Protein 7O92 (pdb70)

Organism: NCBI:txid1618650

Secondary structure (DSSP, 8-state):
-HHHHHHHHHHHHHHHHHHHHHHHHHHHHHTBPBTTTB-BTTTB-BTTTTTTBPBHHHHHHHHHHHHHHHHHHHHHHHHHHHHHHHHHHHH-/-HHHHHHHHHHHHHHHHHHHHHHHHHHHHHTBPBTTTB-BTTTB-BTTTTTTBPBHHHHHHHHHHHHHHHHHHHHHHHHHHHHHHHHHHHH-/-HHHHHHHHHHHHHHHHHHHHHHHHHHHHHTBPBTTTB-BTTTB-BTTTTTTBPBHHHHHHHHHHHHHHHHHHHHHHHHHHHHHHHHHHHHH-

Sequence (277 aa):
MKQLEDKVEELLSKVYHLENEVARLKKLFAETATKAETATKAETATKKDIAGMATKHDIAQLDKRMKQLEWKVEELLSKVYHLENEVARLKKMKQLEDKVEELLSKVYHLENEVARLKKLFAETATKAETATKAETATKKDIAGMATKHDIAQLDKRMKQLEWKVEELLSKVYHLENEVARLKKMKQLEDKVEELLSKVYHLENEVARLKKLFAETATKAETATKAETATKKDIAGMATKHDIAQLDKRMKQLEWKVEELLSKVYHLENEVARLKKL

Foldseek 3Di:
DVVVVVVVVVVVVVVVVVVVVVVVVVVVVVPDDDPVPDDDPVPDDDPVNCVPPDDVVNVVVVVVVVVVVVVVVVVVVVVVVVVVVVVVVVVD/DVVVVVVVVVVVVVVVVVVVVVVVVVVVVVPDDDPVPDDDPVPDDDPVNCVVPDDVVNVVVVVVVVVVVVVVVVVVVVVVVVVVVVVVVVVD/DVVVVVVVVVVVVVVVVVVVVVVVVVVVVVPDDDPVPDDDPVPDDDPVNCVVPDDVVNVVVVVVVVVVVVVVVVVVVVVVVVVVVVVVVVVVD

Structure (mmCIF, N/CA/C/O backbone):
data_7O92
#
_entry.id   7O92
#
_cell.length_a   45.089
_cell.length_b   39.842
_cell.length_c   78.210
_cell.angle_alpha   90.000
_cell.angle_beta   103.360
_cell.angle_gamma   90.000
#
_symmetry.space_group_name_H-M   'P 1 21 1'
#
loop_
_atom_site.group_PDB
_atom_site.id
_atom_site.type_symbol
_atom_site.label_atom_id
_atom_site.label_alt_id
_atom_site.label_comp_id
_atom_site.label_asym_id
_atom_site.label_entity_id
_atom_site.label_seq_id
_atom_site.pdbx_PDB_ins_code
_atom_site.Cartn_x
_atom_site.Cartn_y
_atom_site.Cartn_z
_atom_site.occupancy
_atom_site.B_iso_or_equiv
_atom_site.auth_seq_id
_atom_site.auth_comp_id
_atom_site.auth_asym_id
_atom_site.auth_atom_id
_atom_site.pdbx_PDB_model_num
ATOM 1 N N . MET A 1 6 ? -22.831 -0.624 7.412 1.00 114.26 -10 MET A N 1
ATOM 2 C CA . MET A 1 6 ? -21.847 0.381 7.932 1.00 114.03 -10 MET A CA 1
ATOM 3 C C . MET A 1 6 ? -22.499 1.336 8.932 1.00 112.45 -10 MET A C 1
ATOM 4 O O . MET A 1 6 ? -21.884 1.690 9.941 1.00 113.59 -10 MET A O 1
ATOM 9 N N . LYS A 1 7 ? -23.730 1.760 8.646 1.00 110.46 -9 LYS A N 1
ATOM 10 C CA . LYS A 1 7 ? -24.486 2.610 9.567 1.00 105.66 -9 LYS A CA 1
ATOM 11 C C . LYS A 1 7 ? -24.889 1.832 10.822 1.00 101.57 -9 LYS A C 1
ATOM 12 O O . LYS A 1 7 ? -25.090 2.424 11.879 1.00 100.09 -9 LYS A O 1
ATOM 14 N N . GLN A 1 8 ? -25.007 0.511 10.696 1.00 102.40 -8 GLN A N 1
ATOM 15 C CA . GLN A 1 8 ? -25.232 -0.374 11.845 1.00 101.91 -8 GLN A CA 1
ATOM 16 C C . GLN A 1 8 ? -24.008 -0.369 12.758 1.00 99.53 -8 GLN A C 1
ATOM 17 O O . GLN A 1 8 ? -24.130 -0.270 13.978 1.00 96.07 -8 GLN A O 1
ATOM 23 N N . LEU A 1 9 ? -22.831 -0.486 12.148 1.00 101.44 -7 LEU A N 1
ATOM 24 C CA . LEU A 1 9 ? -21.561 -0.466 12.871 1.00 98.89 -7 LEU A CA 1
ATOM 25 C C . LEU A 1 9 ? -21.283 0.921 13.458 1.00 96.76 -7 LEU A C 1
ATOM 26 O O . LEU A 1 9 ? -20.762 1.034 14.566 1.00 95.79 -7 LEU A O 1
ATOM 31 N N . GLU A 1 10 ? -21.635 1.964 12.709 1.00 97.31 -6 GLU A N 1
ATOM 32 C CA . GLU A 1 10 ? -21.466 3.352 13.152 1.00 98.30 -6 GLU A CA 1
ATOM 33 C C . GLU A 1 10 ? -22.230 3.621 14.453 1.00 95.16 -6 GLU A C 1
ATOM 34 O O . GLU A 1 10 ? -21.713 4.267 15.369 1.00 89.95 -6 GLU A O 1
ATOM 40 N N . ASP A 1 11 ? -23.456 3.106 14.526 1.00 94.69 -5 ASP A N 1
ATOM 41 C CA . ASP A 1 11 ? -24.300 3.251 15.716 1.00 92.64 -5 ASP A CA 1
ATOM 42 C C . ASP A 1 11 ? -23.734 2.477 16.908 1.00 88.58 -5 ASP A C 1
ATOM 43 O O . ASP A 1 11 ? -23.648 3.013 18.015 1.00 85.61 -5 ASP A O 1
ATOM 48 N N . LYS A 1 12 ? -23.366 1.216 16.678 1.00 87.57 -4 LYS A N 1
ATOM 49 C CA . LYS A 1 12 ? -22.731 0.382 17.706 1.00 82.49 -4 LYS A CA 1
ATOM 50 C C . LYS A 1 12 ? -21.574 1.130 18.367 1.00 78.02 -4 LYS A C 1
ATOM 51 O O . LYS A 1 12 ? -21.493 1.206 19.597 1.00 74.52 -4 LYS A O 1
ATOM 57 N N . VAL A 1 13 ? -20.709 1.715 17.544 1.00 76.67 -3 VAL A N 1
ATOM 58 C CA . VAL A 1 13 ? -19.584 2.502 18.047 1.00 75.79 -3 VAL A CA 1
ATOM 59 C C . VAL A 1 13 ? -20.067 3.648 18.931 1.00 72.95 -3 VAL A C 1
ATOM 60 O O . VAL A 1 13 ? -19.491 3.896 19.990 1.00 71.95 -3 VAL A O 1
ATOM 64 N N . GLU A 1 14 ? -21.121 4.333 18.499 1.00 73.85 -2 GLU A N 1
ATOM 65 C CA . GLU A 1 14 ? -21.708 5.413 19.294 1.00 74.75 -2 GLU A CA 1
ATOM 66 C C . GLU A 1 14 ? -22.236 4.875 20.638 1.00 71.62 -2 GLU A C 1
ATOM 67 O O . GLU A 1 14 ? -22.017 5.482 21.688 1.00 70.09 -2 GLU A O 1
ATOM 73 N N . GLU A 1 15 ? -22.897 3.721 20.606 1.00 69.29 -1 GLU A N 1
ATOM 74 C CA . GLU A 1 15 ? -23.366 3.073 21.830 1.00 69.43 -1 GLU A CA 1
ATOM 75 C C . GLU A 1 15 ? -22.198 2.734 22.774 1.00 66.96 -1 GLU A C 1
ATOM 76 O O . GLU A 1 15 ? -22.281 2.965 23.980 1.00 67.40 -1 GLU A O 1
ATOM 78 N N . LEU A 1 16 ? -21.121 2.185 22.224 1.00 64.78 0 LEU A N 1
ATOM 79 C CA . LEU A 1 16 ? -19.938 1.864 23.018 1.00 63.88 0 LEU A CA 1
ATOM 80 C C . LEU A 1 16 ? -19.308 3.100 23.650 1.00 63.31 0 LEU A C 1
ATOM 81 O O . LEU A 1 16 ? -18.861 3.063 24.801 1.00 60.01 0 LEU A O 1
ATOM 86 N N . LEU A 1 17 ? -19.270 4.191 22.897 1.00 64.37 1 LEU A N 1
ATOM 87 C CA . LEU A 1 17 ? -18.697 5.431 23.400 1.00 65.29 1 LEU A CA 1
ATOM 88 C C . LEU A 1 17 ? -19.409 5.908 24.657 1.00 63.45 1 LEU A C 1
ATOM 89 O O . LEU A 1 17 ? -18.758 6.221 25.656 1.00 65.32 1 LEU A O 1
ATOM 94 N N . SER A 1 18 ? -20.735 5.967 24.613 1.00 61.53 2 SER A N 1
ATOM 95 C CA . SER A 1 18 ? -21.489 6.384 25.786 1.00 61.11 2 SER A CA 1
ATOM 96 C C . SER A 1 18 ? -21.249 5.433 26.944 1.00 58.74 2 SER A C 1
ATOM 97 O O . SER A 1 18 ? -20.963 5.873 28.054 1.00 58.95 2 SER A O 1
ATOM 100 N N . LYS A 1 19 ? -21.337 4.134 26.676 1.00 56.71 3 LYS A N 1
ATOM 101 C CA . LYS A 1 19 ? -21.119 3.127 27.704 1.00 55.36 3 LYS A CA 1
ATOM 102 C C . LYS A 1 19 ? -19.742 3.245 28.347 1.00 54.82 3 LYS A C 1
ATOM 103 O O . LYS A 1 19 ? -19.628 3.204 29.576 1.00 53.90 3 LYS A O 1
ATOM 109 N N . VAL A 1 20 ? -18.701 3.396 27.527 1.00 54.63 4 VAL A N 1
ATOM 110 C CA . VAL A 1 20 ? -17.352 3.602 28.061 1.00 55.37 4 VAL A CA 1
ATOM 111 C C . VAL A 1 20 ? -17.288 4.866 28.911 1.00 59.09 4 VAL A C 1
ATOM 112 O O . VAL A 1 20 ? -16.693 4.848 29.994 1.00 61.26 4 VAL A O 1
ATOM 116 N N . TYR A 1 21 ? -17.911 5.945 28.432 1.00 63.02 5 TYR A N 1
ATOM 117 C CA . TYR A 1 21 ? -17.933 7.212 29.162 1.00 65.05 5 TYR A CA 1
ATOM 118 C C . TYR A 1 21 ? -18.584 7.047 30.518 1.00 63.93 5 TYR A C 1
ATOM 119 O O . TYR A 1 21 ? -18.083 7.572 31.509 1.00 66.85 5 TYR A O 1
ATOM 128 N N . HIS A 1 22 ? -19.697 6.325 30.558 1.00 62.25 6 HIS A N 1
ATOM 129 C CA . HIS A 1 22 ? -20.376 6.045 31.815 1.00 63.47 6 HIS A CA 1
ATOM 130 C C . HIS A 1 22 ? -19.451 5.265 32.751 1.00 59.15 6 HIS A C 1
ATOM 131 O O . HIS A 1 22 ? -19.320 5.596 33.925 1.00 57.30 6 HIS A O 1
ATOM 138 N N . LEU A 1 23 ? -18.818 4.227 32.222 1.00 54.36 7 LEU A N 1
ATOM 139 C CA . LEU A 1 23 ? -17.952 3.386 33.023 1.00 51.90 7 LEU A CA 1
ATOM 140 C C . LEU A 1 23 ? -16.789 4.176 33.606 1.00 51.90 7 LEU A C 1
ATOM 141 O O . LEU A 1 23 ? -16.477 4.048 34.795 1.00 52.61 7 LEU A O 1
ATOM 146 N N . GLU A 1 24 ? -16.164 4.997 32.773 1.00 51.57 8 GLU A N 1
ATOM 147 C CA . GLU A 1 24 ? -15.138 5.924 33.242 1.00 53.61 8 GLU A CA 1
ATOM 148 C C . GLU A 1 24 ? -15.608 6.740 34.452 1.00 54.44 8 GLU A C 1
ATOM 149 O O . GLU A 1 24 ? -14.891 6.840 35.446 1.00 54.08 8 GLU A O 1
ATOM 155 N N . ASN A 1 25 ? -16.804 7.324 34.368 1.00 53.76 9 ASN A N 1
ATOM 156 C CA . ASN A 1 25 ? -17.341 8.082 35.488 1.00 55.03 9 ASN A CA 1
ATOM 157 C C . ASN A 1 25 ? -17.567 7.190 36.698 1.00 53.31 9 ASN A C 1
ATOM 158 O O . ASN A 1 25 ? -17.161 7.531 37.803 1.00 54.87 9 ASN A O 1
ATOM 163 N N . GLU A 1 26 ? -18.196 6.043 36.477 1.00 52.27 10 GLU A N 1
ATOM 164 C CA . GLU A 1 26 ? -18.527 5.118 37.546 1.00 54.01 10 GLU A CA 1
ATOM 165 C C . GLU A 1 26 ? -17.273 4.652 38.293 1.00 53.10 10 GLU A C 1
ATOM 166 O O . GLU A 1 26 ? -17.259 4.581 39.527 1.00 52.91 10 GLU A O 1
ATOM 172 N N . VAL A 1 27 ? -16.226 4.320 37.545 1.00 52.36 11 VAL A N 1
ATOM 173 C CA . VAL A 1 27 ? -14.977 3.876 38.154 1.00 54.65 11 VAL A CA 1
ATOM 174 C C . VAL A 1 27 ? -14.308 5.016 38.930 1.00 55.65 11 VAL A C 1
ATOM 175 O O . VAL A 1 27 ? -13.824 4.807 40.039 1.00 57.10 11 VAL A O 1
ATOM 179 N N . ALA A 1 28 ? -14.296 6.219 38.359 1.00 56.79 12 ALA A N 1
ATOM 180 C CA . ALA A 1 28 ? -13.757 7.386 39.045 1.00 58.84 12 ALA A CA 1
ATOM 181 C C . ALA A 1 28 ? -14.436 7.581 40.400 1.00 61.63 12 ALA A C 1
ATOM 182 O O . ALA A 1 28 ? -13.771 7.811 41.405 1.00 61.06 12 ALA A O 1
ATOM 184 N N . ARG A 1 29 ? -15.764 7.484 40.418 1.00 63.08 13 ARG A N 1
ATOM 185 C CA . ARG A 1 29 ? -16.519 7.627 41.654 1.00 66.38 13 ARG A CA 1
ATOM 186 C C . ARG A 1 29 ? -16.009 6.605 42.669 1.00 65.44 13 ARG A C 1
ATOM 187 O O . ARG A 1 29 ? -15.608 6.967 43.771 1.00 68.65 13 ARG A O 1
ATOM 195 N N . LEU A 1 30 ? -15.995 5.337 42.268 1.00 61.29 14 LEU A N 1
ATOM 196 C CA . LEU A 1 30 ? -15.515 4.256 43.117 1.00 60.27 14 LEU A CA 1
ATOM 197 C C . LEU A 1 30 ? -14.086 4.488 43.617 1.00 63.43 14 LEU A C 1
ATOM 198 O O . LEU A 1 30 ? -13.789 4.229 44.781 1.00 63.39 14 LEU A O 1
ATOM 203 N N . LYS A 1 31 ? -13.211 4.975 42.743 1.00 66.50 15 LYS A N 1
ATOM 204 C CA . LYS A 1 31 ? -11.868 5.381 43.155 1.00 70.63 15 LYS A CA 1
ATOM 205 C C . LYS A 1 31 ? -11.937 6.373 44.305 1.00 73.90 15 LYS A C 1
ATOM 206 O O . LYS A 1 31 ? -11.312 6.166 45.338 1.00 74.94 15 LYS A O 1
ATOM 212 N N . LYS A 1 32 ? -12.688 7.457 44.105 1.00 77.13 16 LYS A N 1
ATOM 213 C CA . LYS A 1 32 ? -12.862 8.497 45.120 1.00 81.06 16 LYS A CA 1
ATOM 214 C C . LYS A 1 32 ? -13.447 7.914 46.385 1.00 81.04 16 LYS A C 1
ATOM 215 O O . LYS A 1 32 ? -12.876 8.071 47.460 1.00 84.55 16 LYS A O 1
ATOM 217 N N . LEU A 1 33 ? -14.575 7.229 46.242 1.00 80.40 17 LEU A N 1
ATOM 218 C CA . LEU A 1 33 ? -15.286 6.673 47.385 1.00 81.71 17 LEU A CA 1
ATOM 219 C C . LEU A 1 33 ? -14.420 5.702 48.185 1.00 82.72 17 LEU A C 1
ATOM 220 O O . LEU A 1 33 ? -14.480 5.695 49.413 1.00 82.96 17 LEU A O 1
ATOM 225 N N . PHE A 1 34 ? -13.621 4.888 47.500 1.00 84.31 18 PHE A N 1
ATOM 226 C CA . PHE A 1 34 ? -12.733 3.960 48.190 1.00 88.45 18 PHE A CA 1
ATOM 227 C C . PHE A 1 34 ? -11.692 4.693 49.026 1.00 91.40 18 PHE A C 1
ATOM 228 O O . PHE A 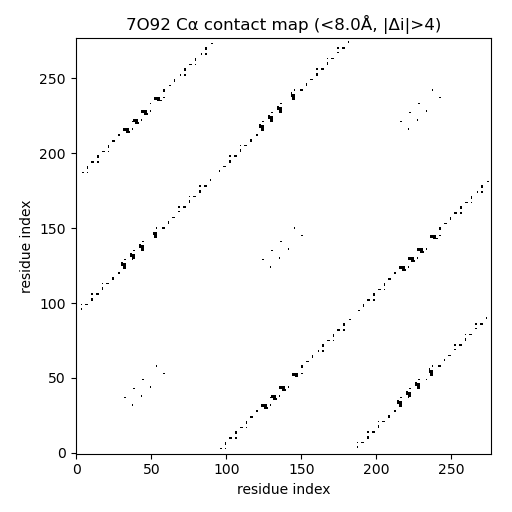1 34 ? -11.289 4.203 50.078 1.00 95.37 18 PHE A O 1
ATOM 236 N N . ALA A 1 35 ? -11.255 5.860 48.563 1.00 93.70 19 ALA A N 1
ATOM 237 C CA . ALA A 1 35 ? -10.302 6.675 49.328 1.00 96.99 19 ALA A CA 1
ATOM 238 C C . ALA A 1 35 ? -10.763 6.922 50.769 1.00 97.34 19 ALA A C 1
ATOM 239 O O . ALA A 1 35 ? -9.941 6.938 51.676 1.00 99.92 19 ALA A O 1
ATOM 241 N N . GLU A 1 36 ? -12.070 7.083 50.980 1.00 107.09 20 GLU A N 1
ATOM 242 C CA . GLU A 1 36 ? -12.601 7.382 52.313 1.00 108.33 20 GLU A CA 1
ATOM 243 C C . GLU A 1 36 ? -12.958 6.131 53.124 1.00 102.82 20 GLU A C 1
ATOM 244 O O . GLU A 1 36 ? -13.395 6.261 54.268 1.00 103.21 20 GLU A O 1
ATOM 250 N N . THR A 1 37 ? -12.792 4.935 52.554 1.00 97.14 21 THR A N 1
ATOM 251 C CA . THR A 1 37 ? -13.125 3.693 53.269 1.00 93.38 21 THR A CA 1
ATOM 252 C C . THR A 1 37 ? -11.974 3.214 54.140 1.00 89.61 21 THR A C 1
ATOM 253 O O . THR A 1 37 ? -10.816 3.530 53.884 1.00 89.10 21 THR A O 1
ATOM 257 N N . ALA A 1 38 ? -12.311 2.439 55.165 1.00 86.24 22 ALA A N 1
ATOM 258 C CA . ALA A 1 38 ? -11.333 1.958 56.129 1.00 84.31 22 ALA A CA 1
ATOM 259 C C . ALA A 1 38 ? -10.930 0.519 55.830 1.00 81.57 22 ALA A C 1
ATOM 260 O O . ALA A 1 38 ? -11.767 -0.293 55.440 1.00 81.12 22 ALA A O 1
ATOM 262 N N . THR A 1 39 ? -9.649 0.210 56.030 1.00 80.99 23 THR A N 1
ATOM 263 C CA . THR A 1 39 ? -9.120 -1.131 55.771 1.00 80.01 23 THR A CA 1
ATOM 264 C C . THR A 1 39 ? -9.384 -2.035 56.962 1.00 79.48 23 THR A C 1
ATOM 265 O O . THR A 1 39 ? -9.554 -1.550 58.086 1.00 81.14 23 THR A O 1
ATOM 269 N N . LYS A 1 40 ? -9.396 -3.345 5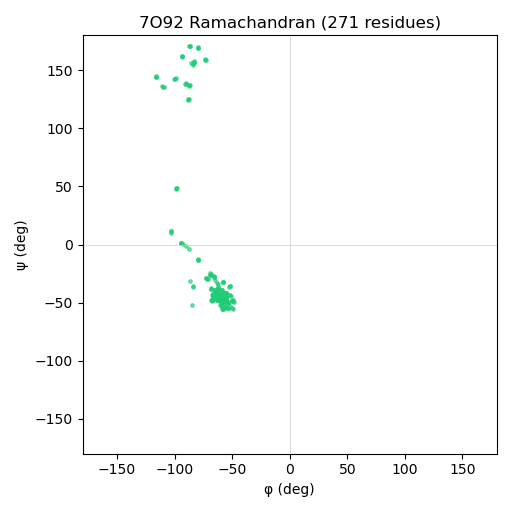6.723 1.00 78.52 24 LYS A N 1
ATOM 270 C CA . LYS A 1 40 ? -9.582 -4.323 57.801 1.00 79.40 24 LYS A CA 1
ATOM 271 C C . LYS A 1 40 ? -8.430 -4.254 58.798 1.00 79.95 24 LYS A C 1
ATOM 272 O O . LYS A 1 40 ? -8.639 -4.351 60.011 1.00 80.35 24 LYS A O 1
ATOM 278 N N . ALA A 1 41 ? -7.220 -4.071 58.272 1.00 80.41 25 ALA A N 1
ATOM 279 C CA . ALA A 1 41 ? -6.009 -3.983 59.087 1.00 81.23 25 ALA A CA 1
ATOM 280 C C . ALA A 1 41 ? -6.081 -2.853 60.107 1.00 79.72 25 ALA A C 1
ATOM 281 O O . ALA A 1 41 ? -5.921 -3.085 61.300 1.00 79.48 25 ALA A O 1
ATOM 283 N N . GLU A 1 42 ? -6.334 -1.642 59.621 1.00 79.88 26 GLU A N 1
ATOM 284 C CA . GLU A 1 42 ? -6.307 -0.430 60.450 1.00 82.07 26 GLU A CA 1
ATOM 285 C C . GLU A 1 42 ? -7.488 -0.301 61.419 1.00 80.53 26 GLU A C 1
ATOM 286 O O . GLU A 1 42 ? -7.346 0.315 62.471 1.00 84.59 26 GLU A O 1
ATOM 292 N N . THR A 1 43 ? -8.644 -0.860 61.075 1.00 77.79 27 THR A N 1
ATOM 293 C CA . THR A 1 43 ? -9.819 -0.743 61.936 1.00 76.11 27 THR A CA 1
ATOM 294 C C . THR A 1 43 ? -9.968 -1.916 62.883 1.00 74.88 27 THR A C 1
ATOM 295 O O . THR A 1 43 ? -9.387 -2.980 62.668 1.00 75.21 27 THR A O 1
ATOM 299 N N . ALA A 1 44 ? -10.778 -1.702 63.918 1.00 73.33 28 ALA A N 1
ATOM 300 C CA . ALA A 1 44 ? -11.009 -2.684 64.964 1.00 71.21 28 ALA A CA 1
ATOM 301 C C . ALA A 1 44 ? -12.419 -3.240 64.854 1.00 69.78 28 ALA A C 1
ATOM 302 O O . ALA A 1 44 ? -13.378 -2.489 64.681 1.00 70.44 28 ALA A O 1
ATOM 304 N N . THR A 1 45 ? -12.539 -4.558 64.981 1.00 70.27 29 THR A N 1
ATOM 305 C CA . THR A 1 45 ? -13.821 -5.245 64.826 1.00 71.56 29 THR A CA 1
ATOM 306 C C . THR A 1 45 ? -14.741 -4.993 66.009 1.00 74.06 29 THR A C 1
ATOM 307 O O . THR A 1 45 ? -14.278 -4.650 67.096 1.00 76.39 29 THR A O 1
ATOM 311 N N . LYS A 1 46 ? -16.041 -5.188 65.808 1.00 78.17 30 LYS A N 1
ATOM 312 C CA . LYS A 1 46 ? -17.014 -5.085 66.906 1.00 82.58 30 LYS A CA 1
ATOM 313 C C . LYS A 1 46 ? -16.755 -6.133 67.993 1.00 84.95 30 LYS A C 1
ATOM 314 O O . LYS A 1 46 ? -16.899 -5.849 69.188 1.00 83.44 30 LYS A O 1
ATOM 318 N N . ALA A 1 47 ? -16.369 -7.334 67.561 1.00 86.95 31 ALA A N 1
ATOM 319 C CA . ALA A 1 47 ? -16.159 -8.467 68.460 1.00 88.58 31 ALA A CA 1
ATOM 320 C C . ALA A 1 47 ? -14.994 -8.256 69.422 1.00 89.25 31 ALA A C 1
ATOM 321 O O . ALA A 1 47 ? -15.084 -8.627 70.590 1.00 91.69 31 ALA A O 1
ATOM 323 N N . GLU A 1 48 ? -13.913 -7.650 68.934 1.00 88.61 32 GLU A N 1
ATOM 324 C CA . GLU A 1 48 ? -12.697 -7.462 69.731 1.00 87.45 32 GLU A CA 1
ATOM 325 C C . GLU A 1 48 ? -12.591 -6.109 70.455 1.00 86.22 32 GLU A C 1
ATOM 326 O O . GLU A 1 48 ? -11.585 -5.863 71.112 1.00 90.08 32 GLU A O 1
ATOM 328 N N . THR A 1 49 ? -13.596 -5.238 70.340 1.00 83.74 33 THR A N 1
ATOM 329 C CA . THR A 1 49 ? -13.533 -3.908 70.966 1.00 82.63 33 THR A CA 1
ATOM 330 C C . THR A 1 49 ? -14.579 -3.708 72.037 1.00 81.85 33 THR A C 1
ATOM 331 O O . THR A 1 49 ? -15.706 -4.179 71.918 1.00 79.89 33 THR A O 1
ATOM 335 N N . ALA A 1 50 ? -14.186 -2.978 73.073 1.00 83.58 34 ALA A N 1
ATOM 336 C CA . ALA A 1 50 ? -15.053 -2.694 74.199 1.00 85.38 34 ALA A CA 1
ATOM 337 C C . ALA A 1 50 ? -15.876 -1.446 73.922 1.00 86.01 34 ALA A C 1
ATOM 338 O O . ALA A 1 50 ? -15.328 -0.384 73.625 1.00 82.09 34 ALA A O 1
ATOM 340 N N . THR A 1 51 ? -17.194 -1.579 74.032 1.00 89.25 35 THR A N 1
ATOM 341 C CA . THR A 1 51 ? -18.102 -0.464 73.795 1.00 90.71 35 THR A CA 1
ATOM 342 C C . THR A 1 51 ? -18.167 0.462 74.999 1.00 90.49 35 THR A C 1
ATOM 343 O O . THR A 1 51 ? -17.664 0.140 76.076 1.00 87.61 35 THR A O 1
ATOM 347 N N . LYS A 1 52 ? -18.795 1.615 74.806 1.00 92.61 36 LYS A N 1
ATOM 348 C CA . LYS A 1 52 ? -19.034 2.541 75.905 1.00 97.32 36 LYS A CA 1
ATOM 349 C C . LYS A 1 52 ? -19.998 1.936 76.927 1.00 99.09 36 LYS A C 1
ATOM 350 O O . LYS A 1 52 ? -19.938 2.269 78.115 1.00 100.82 36 LYS A O 1
ATOM 356 N N . LYS A 1 53 ? -20.874 1.045 76.467 1.00 100.82 37 LYS A N 1
ATOM 357 C CA . LYS A 1 53 ? -21.733 0.272 77.365 1.00 103.79 37 LYS A CA 1
ATOM 358 C C . LYS A 1 53 ? -20.899 -0.568 78.333 1.00 103.27 37 LYS A C 1
ATOM 359 O O . LYS A 1 53 ? -21.122 -0.527 79.543 1.00 105.97 37 LYS A O 1
ATOM 361 N N . ASP A 1 54 ? -19.924 -1.301 77.797 1.00 102.52 38 ASP A N 1
ATOM 362 C CA . ASP A 1 54 ? -19.051 -2.167 78.606 1.00 102.30 38 ASP A CA 1
ATOM 363 C C . ASP A 1 54 ? -18.295 -1.415 79.705 1.00 98.17 38 ASP A C 1
ATOM 364 O O . ASP A 1 54 ? -18.008 -1.975 80.756 1.00 97.51 38 ASP A O 1
ATOM 369 N N . ILE A 1 55 ? -17.962 -0.154 79.450 1.00 95.67 39 ILE A N 1
ATOM 370 C CA . ILE A 1 55 ? -17.173 0.655 80.367 1.00 93.86 39 ILE A CA 1
ATOM 371 C C . ILE A 1 55 ? -18.035 1.665 81.144 1.00 93.65 39 ILE A C 1
ATOM 372 O O . ILE A 1 55 ? -17.519 2.522 81.866 1.00 90.53 39 ILE A O 1
ATOM 377 N N . ALA A 1 56 ? -19.354 1.527 81.034 1.00 96.10 40 ALA A N 1
ATOM 378 C CA . ALA A 1 56 ? -20.285 2.377 81.769 1.00 95.56 40 ALA A CA 1
ATOM 379 C C . ALA A 1 56 ? -20.085 2.221 83.270 1.00 95.28 40 ALA A C 1
ATOM 380 O O . ALA A 1 56 ? -20.057 3.213 84.003 1.00 92.96 40 ALA A O 1
ATOM 382 N N . GLY A 1 57 ? -19.938 0.975 83.717 1.00 96.50 41 GLY A N 1
ATOM 383 C CA . GLY A 1 57 ? -19.662 0.676 85.121 1.00 97.90 41 GLY A CA 1
ATOM 384 C C . GLY A 1 57 ? -18.188 0.423 85.387 1.00 98.06 41 GLY A C 1
ATOM 385 O O . GLY A 1 57 ? -17.837 -0.553 86.038 1.00 101.73 41 GLY A O 1
ATOM 386 N N . MET A 1 58 ? -17.328 1.303 84.882 1.00 98.37 42 MET A N 1
ATOM 387 C CA . MET A 1 58 ? -15.885 1.203 85.095 1.00 101.17 42 MET A CA 1
ATOM 388 C C . MET A 1 58 ? -15.480 1.976 86.352 1.00 102.91 42 MET A C 1
ATOM 389 O O . MET A 1 58 ? -15.970 3.076 86.585 1.00 106.19 42 MET A O 1
ATOM 394 N N . ALA A 1 59 ? -14.575 1.410 87.146 1.00 100.89 43 ALA A N 1
ATOM 395 C CA . ALA A 1 59 ? -14.035 2.111 88.309 1.00 98.86 43 ALA A CA 1
ATOM 396 C C . ALA A 1 59 ? -12.841 2.950 87.885 1.00 99.19 43 ALA A C 1
ATOM 397 O O . ALA A 1 59 ? -11.994 2.489 87.114 1.00 99.12 43 ALA A O 1
ATOM 399 N N . THR A 1 60 ? -12.772 4.178 88.389 1.00 99.76 44 THR A N 1
ATOM 400 C CA . THR A 1 60 ? -11.666 5.073 88.063 1.00 101.22 44 THR A CA 1
ATOM 401 C C . THR A 1 60 ? -10.505 4.846 89.019 1.00 104.24 44 THR A C 1
ATOM 402 O O . THR A 1 60 ? -10.641 4.141 90.020 1.00 107.60 44 THR A O 1
ATOM 406 N N . LYS A 1 61 ? -9.366 5.457 88.708 1.00 106.10 45 LYS A N 1
ATOM 407 C CA . LYS A 1 61 ? -8.223 5.460 89.616 1.00 106.94 45 LYS A CA 1
ATOM 408 C C . LYS A 1 61 ? -8.386 6.506 90.714 1.00 106.84 45 LYS A C 1
ATOM 409 O O . LYS A 1 61 ? -7.638 6.493 91.694 1.00 108.90 45 LYS A O 1
ATOM 415 N N . HIS A 1 62 ? -9.347 7.415 90.546 1.00 104.49 46 HIS A N 1
ATOM 416 C CA . HIS A 1 62 ? -9.667 8.380 91.595 1.00 104.59 46 HIS A CA 1
ATOM 417 C C . HIS A 1 62 ? -10.685 7.853 92.616 1.00 104.24 46 HIS A C 1
ATOM 418 O O . HIS A 1 62 ? -10.566 8.145 93.806 1.00 107.30 46 HIS A O 1
ATOM 425 N N . ASP A 1 63 ? -11.601 6.988 92.181 1.00 104.16 47 ASP A N 1
ATOM 426 C CA . ASP A 1 63 ? -12.438 6.229 93.117 1.00 99.74 47 ASP A CA 1
ATOM 427 C C . ASP A 1 63 ? -11.545 5.474 94.092 1.00 93.46 47 ASP A C 1
ATOM 428 O O . ASP A 1 63 ? -11.715 5.540 95.311 1.00 91.65 47 ASP A O 1
ATOM 433 N N . ILE A 1 64 ? -10.585 4.756 93.530 1.00 89.96 48 ILE A N 1
ATOM 434 C CA . ILE A 1 64 ? -9.632 3.988 94.315 1.00 86.28 48 ILE A CA 1
ATOM 435 C C . ILE A 1 64 ? -8.767 4.887 95.195 1.00 83.19 48 ILE A C 1
ATOM 436 O O . ILE A 1 64 ? -8.499 4.558 96.350 1.00 81.83 48 ILE A O 1
ATOM 441 N N . ALA A 1 65 ? -8.333 6.016 94.648 1.00 82.70 49 ALA A N 1
ATOM 442 C CA . ALA A 1 65 ? -7.586 6.995 95.424 1.00 79.94 49 ALA A CA 1
ATOM 443 C C . ALA A 1 65 ? -8.413 7.480 96.610 1.00 76.43 49 ALA A C 1
ATOM 444 O O . ALA A 1 65 ? -7.891 7.622 97.704 1.00 73.57 49 ALA A O 1
ATOM 446 N N . GLN A 1 66 ? -9.701 7.736 96.389 1.00 77.59 50 GLN A N 1
ATOM 447 C CA . GLN A 1 66 ? -10.616 8.103 97.478 1.00 75.53 50 GLN A CA 1
ATOM 448 C C . GLN A 1 66 ? -10.640 7.065 98.590 1.00 72.61 50 GLN A C 1
ATOM 449 O O . GLN A 1 66 ? -10.596 7.420 99.768 1.00 72.38 50 GLN A O 1
ATOM 451 N N . LEU A 1 67 ? -10.699 5.789 98.210 1.00 70.16 51 LEU A N 1
ATOM 452 C CA . LEU A 1 67 ? -10.650 4.686 99.178 1.00 65.38 51 LEU A CA 1
ATOM 453 C C . LEU A 1 67 ? -9.291 4.600 99.881 1.00 63.50 51 LEU A C 1
ATOM 454 O O . LEU A 1 67 ? -9.232 4.403 101.090 1.00 62.89 51 LEU A O 1
ATOM 459 N N . ASP A 1 68 ? -8.206 4.733 99.122 1.00 65.69 52 ASP A N 1
ATOM 460 C CA . ASP A 1 68 ? -6.856 4.748 99.695 1.00 66.43 52 ASP A CA 1
ATOM 461 C C . ASP A 1 68 ? -6.727 5.838 100.761 1.00 66.48 52 ASP A C 1
ATOM 462 O O . ASP A 1 68 ? -6.188 5.591 101.844 1.00 64.61 52 ASP A O 1
ATOM 467 N N . LYS A 1 69 ? -7.201 7.044 100.441 1.00 69.02 53 LYS A N 1
ATOM 468 C CA . LYS A 1 69 ? -7.234 8.152 101.409 1.00 71.79 53 LYS A CA 1
ATOM 469 C C . LYS A 1 69 ? -7.855 7.698 102.727 1.00 68.16 53 LYS A C 1
ATOM 470 O O . LYS A 1 69 ? -7.242 7.817 103.792 1.00 68.08 53 LYS A O 1
ATOM 476 N N . ARG A 1 70 ? -9.072 7.172 102.631 1.00 67.12 54 ARG A N 1
ATOM 477 C CA . ARG A 1 70 ? -9.847 6.755 103.798 1.00 65.32 54 ARG A CA 1
ATOM 478 C C . ARG A 1 70 ? -9.175 5.618 104.550 1.00 63.32 54 ARG A C 1
ATOM 479 O O . ARG A 1 70 ? -9.176 5.587 105.776 1.00 63.11 54 ARG A O 1
ATOM 487 N N . MET A 1 71 ? -8.602 4.686 103.806 1.00 63.57 55 MET A N 1
ATOM 488 C CA . MET A 1 71 ? -7.830 3.604 104.405 1.00 63.51 55 MET A CA 1
ATOM 489 C C . MET A 1 71 ? -6.682 4.147 105.263 1.00 60.33 55 MET A C 1
ATOM 490 O O . MET A 1 71 ? -6.510 3.717 106.408 1.00 55.73 55 MET A O 1
ATOM 495 N N . LYS A 1 72 ? -5.911 5.084 104.697 1.00 59.50 56 LYS A N 1
ATOM 496 C CA . LYS A 1 72 ? -4.800 5.746 105.406 1.00 58.21 56 LYS A CA 1
ATOM 497 C C . LYS A 1 72 ? -5.265 6.438 106.703 1.00 55.88 56 LYS A C 1
ATOM 498 O O . LYS A 1 72 ? -4.642 6.298 107.771 1.00 54.28 56 LYS A O 1
ATOM 504 N N . GLN A 1 73 ? -6.393 7.130 106.628 1.00 53.80 57 GLN A N 1
ATOM 505 C CA . GLN A 1 73 ? -6.975 7.737 107.811 1.00 54.11 57 GLN A CA 1
ATOM 506 C C . GLN A 1 73 ? -7.314 6.712 108.885 1.00 49.70 57 GLN A C 1
ATOM 507 O O . GLN A 1 73 ? -6.998 6.903 110.058 1.00 47.47 57 GLN A O 1
ATOM 513 N N . LEU A 1 74 ? -7.991 5.645 108.486 1.00 48.43 58 LEU A N 1
ATOM 514 C CA . LEU A 1 74 ? -8.305 4.560 109.400 1.00 46.22 58 LEU A CA 1
ATOM 515 C C . LEU A 1 74 ? -7.041 3.959 109.975 1.00 45.55 58 LEU A C 1
ATOM 516 O O . LEU A 1 74 ? -6.969 3.701 111.178 1.00 45.25 58 LEU A O 1
ATOM 521 N N . GLU A 1 75 ? -6.050 3.727 109.121 1.00 46.53 59 GLU A N 1
ATOM 522 C CA . GLU A 1 75 ? -4.787 3.137 109.571 1.00 49.19 59 GLU A CA 1
ATOM 523 C C . GLU A 1 75 ? -4.174 3.956 110.695 1.00 47.33 59 GLU A C 1
ATOM 524 O O . GLU A 1 75 ? -3.696 3.395 111.685 1.00 46.72 59 GLU A O 1
ATOM 530 N N . TRP A 1 76 ? -4.190 5.280 110.533 1.00 46.66 60 TRP A N 1
ATOM 531 C CA . TRP A 1 76 ? -3.690 6.184 111.584 1.00 46.25 60 TRP A CA 1
ATOM 532 C C . TRP A 1 76 ? -4.507 6.083 112.880 1.00 47.23 60 TRP A C 1
ATOM 533 O O . TRP A 1 76 ? -3.945 5.954 113.971 1.00 47.61 60 TRP A O 1
ATOM 544 N N . LYS A 1 77 ? -5.829 6.110 112.760 1.00 50.20 61 LYS A N 1
ATOM 545 C CA . LYS A 1 77 ? -6.700 5.970 113.932 1.00 51.03 61 LYS A CA 1
ATOM 546 C C . LYS A 1 77 ? -6.489 4.630 114.635 1.00 49.79 61 LYS A C 1
ATOM 547 O O . LYS A 1 77 ? -6.449 4.567 115.865 1.00 52.06 61 LYS A O 1
ATOM 553 N N . VAL A 1 78 ? -6.342 3.557 113.867 1.00 48.24 62 VAL A N 1
ATOM 554 C CA . VAL A 1 78 ? -6.105 2.241 114.467 1.00 48.11 62 VAL A CA 1
ATOM 555 C C . VAL A 1 78 ? -4.773 2.190 115.213 1.00 47.70 62 VAL A C 1
ATOM 556 O O . VAL A 1 78 ? -4.698 1.630 116.300 1.00 49.02 62 VAL A O 1
ATOM 560 N N . GLU A 1 79 ? -3.729 2.791 114.661 1.00 48.86 63 GLU A N 1
ATOM 561 C CA . GLU A 1 79 ? -2.466 2.887 115.397 1.00 50.26 63 GLU A CA 1
ATOM 562 C C . GLU A 1 79 ? -2.642 3.599 116.742 1.00 47.19 63 GLU A C 1
ATOM 563 O O . GLU A 1 79 ? -2.210 3.104 117.779 1.00 45.18 63 GLU A O 1
ATOM 569 N N . GLU A 1 80 ? -3.305 4.743 116.723 1.00 45.47 64 GLU A N 1
ATOM 570 C CA . GLU A 1 80 ? -3.509 5.496 117.945 1.00 46.13 64 GLU A CA 1
ATOM 571 C C . GLU A 1 80 ? -4.237 4.651 118.981 1.00 44.13 64 GLU A C 1
ATOM 572 O O . GLU A 1 80 ? -3.875 4.647 120.163 1.00 40.98 64 GLU A O 1
ATOM 578 N N . LEU A 1 81 ? -5.258 3.933 118.525 1.00 44.44 65 LEU A N 1
ATOM 579 C CA . LEU A 1 81 ? -6.034 3.066 119.399 1.00 46.18 65 LEU A CA 1
ATOM 580 C C . LEU A 1 81 ? -5.181 1.959 120.013 1.00 47.05 65 LEU A C 1
ATOM 581 O O . LEU A 1 81 ? -5.284 1.670 121.203 1.00 48.66 65 LEU A O 1
ATOM 586 N N . LEU A 1 82 ? -4.328 1.346 119.206 1.00 47.12 66 LEU A N 1
ATOM 587 C CA . LEU A 1 82 ? -3.408 0.347 119.724 1.00 48.91 66 LEU A CA 1
ATOM 588 C C . LEU A 1 82 ? -2.568 0.929 120.835 1.00 48.19 66 LEU A C 1
ATOM 589 O O . LEU A 1 82 ? -2.398 0.316 121.885 1.00 50.75 66 LEU A O 1
ATOM 594 N N . SER A 1 83 ? -2.045 2.120 120.600 1.00 48.67 67 SER A N 1
ATOM 595 C CA . SER A 1 83 ? -1.251 2.801 121.608 1.00 50.02 67 SER A CA 1
ATOM 596 C C . SER A 1 83 ? -2.076 3.015 122.895 1.00 50.22 67 SER A C 1
ATOM 597 O O . SER A 1 83 ? -1.659 2.627 123.990 1.00 47.97 67 SER A O 1
ATOM 600 N N . LYS A 1 84 ? -3.267 3.594 122.752 1.00 50.13 68 LYS A N 1
ATOM 601 C CA . LYS A 1 84 ? -4.137 3.838 123.904 1.00 49.73 68 LYS A CA 1
ATOM 602 C C . LYS A 1 84 ? -4.491 2.553 124.672 1.00 48.25 68 LYS A C 1
ATOM 603 O O . LYS A 1 84 ? -4.511 2.529 125.908 1.00 47.70 68 LYS A O 1
ATOM 609 N N . VAL A 1 85 ? -4.779 1.488 123.938 1.00 46.58 69 VAL A N 1
ATOM 610 C CA . VAL A 1 85 ? -5.183 0.225 124.557 1.00 47.04 69 VAL A CA 1
ATOM 611 C C . VAL A 1 85 ? -4.036 -0.438 125.323 1.00 48.78 69 VAL A C 1
ATOM 612 O O . VAL A 1 85 ? -4.223 -0.855 126.471 1.00 49.87 69 VAL A O 1
ATOM 616 N N . TYR A 1 86 ? -2.862 -0.522 124.689 1.00 49.61 70 TYR A N 1
ATOM 617 C CA . TYR A 1 86 ? -1.639 -1.039 125.320 1.00 49.94 70 TYR A CA 1
ATOM 618 C C . TYR A 1 86 ? -1.378 -0.333 126.659 1.00 50.03 70 TYR A C 1
ATOM 619 O O . TYR A 1 86 ? -1.070 -0.983 127.665 1.00 53.90 70 TYR A O 1
ATOM 628 N N . HIS A 1 87 ? -1.534 0.990 126.680 1.00 48.42 71 HIS A N 1
ATOM 629 C CA . HIS A 1 87 ? -1.303 1.765 127.889 1.00 49.52 71 HIS A CA 1
ATOM 630 C C . HIS A 1 87 ? -2.313 1.409 128.972 1.00 51.23 71 HIS A C 1
ATOM 631 O O . HIS A 1 87 ? -1.956 1.246 130.136 1.00 53.37 71 HIS A O 1
ATOM 638 N N . LEU A 1 88 ? -3.577 1.292 128.575 1.00 51.84 72 LEU A N 1
ATOM 639 C CA . LEU A 1 88 ? -4.650 0.923 129.490 1.00 53.13 72 LEU A CA 1
ATOM 640 C C . LEU A 1 88 ? -4.439 -0.463 130.082 1.00 56.83 72 LEU A C 1
ATOM 641 O O . LEU A 1 88 ? -4.682 -0.672 131.269 1.00 56.33 72 LEU A O 1
ATOM 646 N N . GLU A 1 89 ? -4.004 -1.412 129.255 1.00 58.47 73 GLU A N 1
ATOM 647 C CA . GLU A 1 89 ? -3.698 -2.755 129.750 1.00 63.32 73 GLU A CA 1
ATOM 648 C C . GLU A 1 89 ? -2.660 -2.714 130.869 1.00 65.13 73 GLU A C 1
ATOM 649 O O . GLU A 1 89 ? -2.828 -3.380 131.893 1.00 68.43 73 GLU A O 1
ATOM 655 N N . ASN A 1 90 ? -1.607 -1.920 130.692 1.00 62.85 74 ASN A N 1
ATOM 656 C CA . ASN A 1 90 ? -0.609 -1.780 131.741 1.00 66.23 74 ASN A CA 1
ATOM 657 C C . ASN A 1 90 ? -1.191 -1.106 132.977 1.00 65.31 74 ASN A C 1
ATOM 658 O O . ASN A 1 90 ? -0.967 -1.542 134.106 1.00 68.06 74 ASN A O 1
ATOM 663 N N . GLU A 1 91 ? -1.969 -0.059 132.754 1.00 63.77 75 GLU A N 1
ATOM 664 C CA . GLU A 1 91 ? -2.564 0.696 133.847 1.00 63.9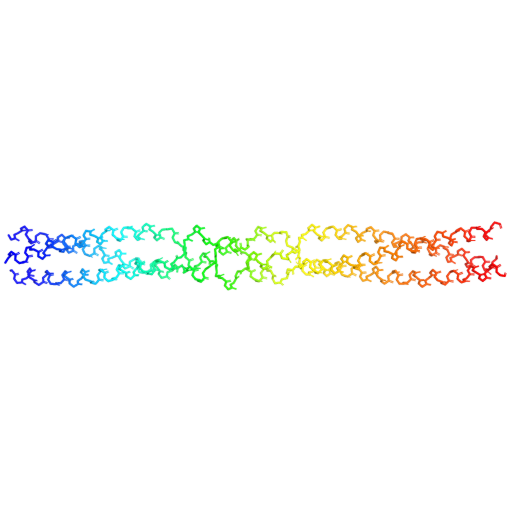0 75 GLU A CA 1
ATOM 665 C C . GLU A 1 91 ? -3.478 -0.208 134.691 1.00 62.44 75 GLU A C 1
ATOM 666 O O . GLU A 1 91 ? -3.409 -0.194 135.916 1.00 64.25 75 GLU A O 1
ATOM 672 N N . VAL A 1 92 ? -4.318 -0.997 134.026 1.00 59.96 76 VAL A N 1
ATOM 673 C CA . VAL A 1 92 ? -5.208 -1.951 134.702 1.00 61.06 76 VAL A CA 1
ATOM 674 C C . VAL A 1 92 ? -4.428 -3.068 135.410 1.00 63.34 76 VAL A C 1
ATOM 675 O O . VAL A 1 92 ? -4.725 -3.409 136.554 1.00 65.17 76 VAL A O 1
ATOM 679 N N . ALA A 1 93 ? -3.427 -3.622 134.730 1.00 63.76 77 ALA A N 1
ATOM 680 C CA . ALA A 1 93 ? -2.519 -4.601 135.340 1.00 65.41 77 ALA A CA 1
ATOM 681 C C . ALA A 1 93 ? -1.911 -4.039 136.620 1.00 66.77 77 ALA A C 1
ATOM 682 O O . ALA A 1 93 ? -1.963 -4.689 137.666 1.00 70.66 77 ALA A O 1
ATOM 684 N N . ARG A 1 94 ? -1.367 -2.825 136.534 1.00 65.14 78 ARG A N 1
ATOM 685 C CA . ARG A 1 94 ? -0.779 -2.157 137.698 1.00 66.20 78 ARG A CA 1
ATOM 686 C C . ARG A 1 94 ? -1.806 -2.041 138.827 1.00 67.07 78 ARG A C 1
ATOM 687 O O . ARG A 1 94 ? -1.483 -2.283 139.983 1.00 68.69 78 ARG A O 1
ATOM 689 N N . LEU A 1 95 ? -3.046 -1.696 138.484 1.00 66.57 79 LEU A N 1
ATOM 690 C CA . LEU A 1 95 ? -4.119 -1.596 139.480 1.00 69.62 79 LEU A CA 1
ATOM 691 C C . LEU A 1 95 ? -4.425 -2.920 140.186 1.00 73.99 79 LEU A C 1
ATOM 692 O O . LEU A 1 95 ? -4.725 -2.931 141.378 1.00 74.36 79 LEU A O 1
ATOM 697 N N . LYS A 1 96 ? -4.358 -4.025 139.446 1.00 76.53 80 LYS A N 1
ATOM 698 C CA . LYS A 1 96 ? -4.643 -5.348 140.009 1.00 79.81 80 LYS A CA 1
ATOM 699 C C . LYS A 1 96 ? -3.609 -5.849 141.022 1.00 83.54 80 LYS A C 1
ATOM 700 O O . LYS A 1 96 ? -3.948 -6.670 141.874 1.00 87.42 80 LYS A O 1
ATOM 706 N N . LYS A 1 97 ? -2.362 -5.375 140.937 1.00 84.23 81 LYS A N 1
ATOM 707 C CA . LYS A 1 97 ? -1.277 -5.928 141.773 1.00 88.61 81 LYS A CA 1
ATOM 708 C C . LYS A 1 97 ? -1.272 -5.356 143.189 1.00 90.95 81 LYS A C 1
ATOM 709 O O . LYS A 1 97 ? -2.238 -4.722 143.622 1.00 91.91 81 LYS A O 1
ATOM 715 N N . MET B 1 6 ? -13.190 -4.536 6.820 1.00 120.56 -10 MET B N 1
ATOM 716 C CA . MET B 1 6 ? -14.482 -4.237 7.490 1.00 119.40 -10 MET B CA 1
ATOM 717 C C . MET B 1 6 ? -14.906 -5.350 8.453 1.00 119.02 -10 MET B C 1
ATOM 718 O O . MET B 1 6 ? -15.441 -5.076 9.531 1.00 118.63 -10 MET B O 1
ATOM 723 N N . LYS B 1 7 ? -14.687 -6.602 8.052 1.00 120.71 -9 LYS B N 1
ATOM 724 C CA . LYS B 1 7 ? -14.953 -7.750 8.920 1.00 120.17 -9 LYS B CA 1
ATOM 725 C C . LYS B 1 7 ? -13.974 -7.787 10.097 1.00 121.50 -9 LYS B C 1
ATOM 726 O O . LYS B 1 7 ? -14.292 -8.332 11.154 1.00 118.20 -9 LYS B O 1
ATOM 728 N N . GLN B 1 8 ? -12.788 -7.206 9.907 1.00 124.86 -8 GLN B N 1
ATOM 729 C CA . GLN B 1 8 ? -11.822 -7.019 10.993 1.00 124.79 -8 GLN B CA 1
ATOM 730 C C . GLN B 1 8 ? -12.367 -6.029 12.028 1.00 120.60 -8 GLN B C 1
ATOM 731 O O . GLN B 1 8 ? -12.289 -6.269 13.232 1.00 119.82 -8 GLN B O 1
ATOM 737 N N . LEU B 1 9 ? -12.913 -4.918 11.538 1.00 115.70 -7 LEU B N 1
ATOM 738 C CA . LEU B 1 9 ? -13.512 -3.887 12.386 1.00 106.30 -7 LEU B CA 1
ATOM 739 C C . LEU B 1 9 ? -14.791 -4.394 13.048 1.00 99.15 -7 LEU B C 1
ATOM 740 O O . LEU B 1 9 ? -15.058 -4.084 14.203 1.00 96.66 -7 LEU B O 1
ATOM 745 N N . GLU B 1 10 ? -15.570 -5.178 12.309 1.00 98.01 -6 GLU B N 1
ATOM 746 C CA . GLU B 1 10 ? -16.809 -5.766 12.825 1.00 97.43 -6 GLU B CA 1
ATOM 747 C C . GLU B 1 10 ? -16.544 -6.648 14.047 1.00 96.40 -6 GLU B C 1
ATOM 748 O O . GLU B 1 10 ? -17.287 -6.599 15.030 1.00 92.20 -6 GLU B O 1
ATOM 750 N N . ASP B 1 11 ? -15.479 -7.447 13.973 1.00 98.29 -5 ASP B N 1
ATOM 751 C CA . ASP B 1 11 ? -15.078 -8.332 15.073 1.00 96.21 -5 ASP B CA 1
ATOM 752 C C . ASP B 1 11 ? -14.597 -7.534 16.283 1.00 91.73 -5 ASP B C 1
ATOM 753 O O . ASP B 1 11 ? -15.016 -7.806 17.409 1.00 88.97 -5 ASP B O 1
ATOM 758 N N . LYS B 1 12 ? -13.715 -6.562 16.044 1.00 88.09 -4 LYS B N 1
ATOM 759 C CA . LYS B 1 12 ? -13.237 -5.665 17.096 1.00 85.83 -4 LYS B CA 1
ATOM 760 C C . LYS B 1 12 ? -14.408 -5.100 17.902 1.00 85.51 -4 LYS B C 1
ATOM 761 O O . LYS B 1 12 ? -14.410 -5.160 19.135 1.00 84.45 -4 LYS B O 1
ATOM 767 N N . VAL B 1 13 ? -15.413 -4.586 17.198 1.00 86.16 -3 VAL B N 1
ATOM 768 C CA . VAL B 1 13 ? -16.613 -4.055 17.841 1.00 85.01 -3 VAL B CA 1
ATOM 769 C C . VAL B 1 13 ? -17.281 -5.118 18.708 1.00 85.50 -3 VAL B C 1
ATOM 770 O O . VAL B 1 13 ? -17.694 -4.829 19.829 1.00 87.95 -3 VAL B O 1
ATOM 774 N N . GLU B 1 14 ? -17.381 -6.341 18.194 1.00 88.82 -2 GLU B N 1
ATOM 775 C CA . GLU B 1 14 ? -17.953 -7.452 18.959 1.00 91.21 -2 GLU B CA 1
ATOM 776 C C . GLU B 1 14 ? -17.113 -7.724 20.217 1.00 91.50 -2 GLU B C 1
ATOM 777 O O . GLU B 1 14 ? -17.656 -7.927 21.300 1.00 91.55 -2 GLU B O 1
ATOM 783 N N . GLU B 1 15 ? -15.788 -7.702 20.076 1.00 92.16 -1 GLU B N 1
ATOM 784 C CA . GLU B 1 15 ? -14.887 -7.877 21.216 1.00 91.61 -1 GLU B CA 1
ATOM 785 C C . GLU B 1 15 ? -15.096 -6.781 22.266 1.00 88.91 -1 GLU B C 1
ATOM 786 O O . GLU B 1 15 ? -15.160 -7.065 23.461 1.00 87.57 -1 GLU B O 1
ATOM 788 N N . LEU B 1 16 ? -15.205 -5.533 21.815 1.00 86.51 0 LEU B N 1
ATOM 789 C CA . LEU B 1 16 ? -15.460 -4.410 22.716 1.00 81.92 0 LEU B CA 1
ATOM 790 C C . LEU B 1 16 ? -16.786 -4.547 23.453 1.00 78.51 0 LEU B C 1
ATOM 791 O O . LEU B 1 16 ? -16.874 -4.236 24.643 1.00 79.01 0 LEU B O 1
ATOM 796 N N . LEU B 1 17 ? -17.812 -5.007 22.748 1.00 72.88 1 LEU B N 1
ATOM 797 C CA . LEU B 1 17 ? -19.118 -5.170 23.354 1.00 72.18 1 LEU B CA 1
ATOM 798 C C . LEU B 1 17 ? -19.070 -6.122 24.539 1.00 70.88 1 LEU B C 1
ATOM 799 O O . LEU B 1 17 ? -19.581 -5.806 25.610 1.00 68.45 1 LEU B O 1
ATOM 804 N N . SER B 1 18 ? -18.469 -7.291 24.350 1.00 72.20 2 SER B N 1
ATOM 805 C CA . SER B 1 18 ? -18.352 -8.248 25.446 1.00 73.11 2 SER B CA 1
ATOM 806 C C . SER B 1 18 ? -17.546 -7.656 26.597 1.00 70.05 2 SER B C 1
ATOM 807 O O . SER B 1 18 ? -17.973 -7.723 27.742 1.00 69.68 2 SER B O 1
ATOM 810 N N . LYS B 1 19 ? -16.402 -7.053 26.281 1.00 66.90 3 LYS B N 1
ATOM 811 C CA . LYS B 1 19 ? -15.557 -6.429 27.289 1.00 66.22 3 LYS B CA 1
ATOM 812 C C . LYS B 1 19 ? -16.292 -5.353 28.086 1.00 64.09 3 LYS B C 1
ATOM 813 O O . LYS B 1 19 ? -16.215 -5.332 29.317 1.00 63.91 3 LYS B O 1
ATOM 819 N N . VAL B 1 20 ? -17.008 -4.469 27.390 1.00 60.72 4 VAL B N 1
ATOM 820 C CA . VAL B 1 20 ? -17.824 -3.468 28.065 1.00 57.43 4 VAL B CA 1
ATOM 821 C C . VAL B 1 20 ? -18.871 -4.129 28.948 1.00 57.77 4 VAL B C 1
ATOM 822 O O . VAL B 1 20 ? -19.078 -3.697 30.083 1.00 62.39 4 VAL B O 1
ATOM 826 N N . TYR B 1 21 ? -19.520 -5.176 28.439 1.00 58.33 5 TYR B N 1
ATOM 827 C CA . TYR B 1 21 ? -20.544 -5.888 29.199 1.00 58.06 5 TYR B CA 1
ATOM 828 C C . TYR B 1 21 ? -19.967 -6.475 30.476 1.00 58.51 5 TYR B C 1
ATOM 829 O O . TYR B 1 21 ? -20.590 -6.402 31.527 1.00 59.83 5 TYR B O 1
ATOM 838 N N . HIS B 1 22 ? -18.785 -7.071 30.378 1.00 59.96 6 HIS B N 1
ATOM 839 C CA . HIS B 1 22 ? -18.097 -7.611 31.547 1.00 64.20 6 HIS B CA 1
ATOM 840 C C . HIS B 1 22 ? -17.806 -6.508 32.560 1.00 60.77 6 HIS B C 1
ATOM 841 O O . HIS B 1 22 ? -18.077 -6.657 33.754 1.00 60.85 6 HIS B O 1
ATOM 848 N N . LEU B 1 23 ? -17.279 -5.390 32.072 1.00 58.55 7 LEU B N 1
ATOM 849 C CA . LEU B 1 23 ? -16.957 -4.270 32.935 1.00 58.25 7 LEU B CA 1
ATOM 850 C C . LEU B 1 23 ? -18.192 -3.743 33.653 1.00 58.77 7 LEU B C 1
ATOM 851 O O . LEU B 1 23 ? -18.161 -3.503 34.864 1.00 58.75 7 LEU B O 1
ATOM 856 N N . GLU B 1 24 ? -19.279 -3.571 32.906 1.00 59.60 8 GLU B N 1
ATOM 857 C CA . GLU B 1 24 ? -20.570 -3.208 33.491 1.00 60.49 8 GLU B CA 1
ATOM 858 C C . GLU B 1 24 ? -20.948 -4.109 34.660 1.00 59.81 8 GLU B C 1
ATOM 859 O O . GLU B 1 24 ? -21.328 -3.617 35.719 1.00 64.95 8 GLU B O 1
ATOM 865 N N . ASN B 1 25 ? -20.842 -5.420 34.478 1.00 56.75 9 ASN B N 1
ATOM 866 C CA . ASN B 1 25 ? -21.141 -6.344 35.564 1.00 58.65 9 ASN B CA 1
ATOM 867 C C . ASN B 1 25 ? -20.202 -6.157 36.746 1.00 58.94 9 ASN B C 1
ATOM 868 O O . ASN B 1 25 ? -20.647 -6.055 37.894 1.00 59.79 9 ASN B O 1
ATOM 873 N N . GLU B 1 26 ? -18.906 -6.090 36.461 1.00 58.98 10 GLU B N 1
ATOM 874 C CA . GLU B 1 26 ? -17.900 -5.980 37.513 1.00 58.32 10 GLU B CA 1
ATOM 875 C C . GLU B 1 26 ? -18.078 -4.685 38.317 1.00 55.49 10 GLU B C 1
ATOM 876 O O . GLU B 1 26 ? -17.984 -4.690 39.543 1.00 54.05 10 GLU B O 1
ATOM 882 N N . VAL B 1 27 ? -18.371 -3.584 37.633 1.00 54.62 11 VAL B N 1
ATOM 883 C CA . VAL B 1 27 ? -18.606 -2.308 38.320 1.00 55.13 11 VAL B CA 1
ATOM 884 C C . VAL B 1 27 ? -19.878 -2.363 39.178 1.00 55.63 11 VAL B C 1
ATOM 885 O O . VAL B 1 27 ? -19.887 -1.882 40.308 1.00 59.11 11 VAL B O 1
ATOM 889 N N . ALA B 1 28 ? -20.945 -2.947 38.645 1.00 55.54 12 ALA B N 1
ATOM 890 C CA . ALA B 1 28 ? -22.188 -3.108 39.400 1.00 55.92 12 ALA B CA 1
ATOM 891 C C . ALA B 1 28 ? -21.934 -3.848 40.711 1.00 56.25 12 ALA B C 1
ATOM 892 O O . ALA B 1 28 ? -22.411 -3.443 41.770 1.00 58.10 12 ALA B O 1
ATOM 894 N N . ARG B 1 29 ? -21.169 -4.927 40.635 1.00 55.63 13 ARG B N 1
ATOM 895 C CA . ARG B 1 29 ? -20.826 -5.677 41.818 1.00 57.92 13 ARG B CA 1
ATOM 896 C C . ARG B 1 29 ? -20.141 -4.769 42.825 1.00 56.76 13 ARG B C 1
ATOM 897 O O . ARG B 1 29 ? -20.571 -4.662 43.979 1.00 58.63 13 ARG B O 1
ATOM 905 N N . LEU B 1 30 ? -19.086 -4.100 42.373 1.00 54.40 14 LEU B N 1
ATOM 906 C CA . LEU B 1 30 ? -18.338 -3.170 43.211 1.00 53.79 14 LEU B CA 1
ATOM 907 C C . LEU B 1 30 ? -19.227 -2.095 43.823 1.00 53.90 14 LEU B C 1
ATOM 908 O O . LEU B 1 30 ? -19.061 -1.758 44.990 1.00 54.32 14 LEU B O 1
ATOM 913 N N . LYS B 1 31 ? -20.156 -1.559 43.039 1.00 55.88 15 LYS B N 1
ATOM 914 C CA . LYS B 1 31 ? -21.155 -0.632 43.562 1.00 60.94 15 LYS B CA 1
ATOM 915 C C . LYS B 1 31 ? -21.882 -1.229 44.756 1.00 62.28 15 LYS B C 1
ATOM 916 O O . LYS B 1 31 ? -21.921 -0.620 45.822 1.00 63.85 15 LYS B O 1
ATOM 922 N N . LYS B 1 32 ? -22.451 -2.423 44.570 1.00 64.59 16 LYS B N 1
ATOM 923 C CA . LYS B 1 32 ? -23.161 -3.131 45.652 1.00 64.20 16 LYS B CA 1
ATOM 924 C C . LYS B 1 32 ? -22.245 -3.378 46.835 1.00 64.74 16 LYS B C 1
ATOM 925 O O . LYS B 1 32 ? -22.552 -2.995 47.961 1.00 68.12 16 LYS B O 1
ATOM 927 N N . LEU B 1 33 ? -21.096 -3.981 46.565 1.00 65.00 17 LEU B N 1
ATOM 928 C CA . LEU B 1 33 ? -20.142 -4.319 47.618 1.00 65.58 17 LEU B CA 1
ATOM 929 C C . LEU B 1 33 ? -19.644 -3.112 48.411 1.00 66.97 17 LEU B C 1
ATOM 930 O O . LEU B 1 33 ? -19.472 -3.189 49.629 1.00 68.52 17 LEU B O 1
ATOM 935 N N . PHE B 1 34 ? -19.415 -1.998 47.728 1.00 68.79 18 PHE B N 1
ATOM 936 C CA . PHE B 1 34 ? -18.994 -0.773 48.411 1.00 73.64 18 PHE B CA 1
ATOM 937 C C . PHE B 1 34 ? -20.080 -0.241 49.346 1.00 74.18 18 PHE B C 1
ATOM 938 O O . PHE B 1 34 ? -19.765 0.325 50.393 1.00 80.24 18 PHE B O 1
ATOM 946 N N . ALA B 1 35 ? -21.350 -0.471 49.007 1.00 70.12 19 ALA B N 1
ATOM 947 C CA . ALA B 1 35 ? -22.455 -0.090 49.892 1.00 68.12 19 ALA B CA 1
ATOM 948 C C . ALA B 1 35 ? -22.283 -0.634 51.309 1.00 66.60 19 ALA B C 1
ATOM 949 O O . ALA B 1 35 ? -22.623 0.048 52.269 1.00 68.99 19 ALA B O 1
ATOM 951 N N . GLU B 1 36 ? -21.749 -1.849 51.444 1.00 74.68 20 GLU B N 1
ATOM 952 C CA . GLU B 1 36 ? -21.623 -2.483 52.756 1.00 74.92 20 GLU B CA 1
ATOM 953 C C . GLU B 1 36 ? -20.314 -2.115 53.479 1.00 73.08 20 GLU B C 1
ATOM 954 O O . GLU B 1 36 ? -20.123 -2.539 54.620 1.00 72.59 20 GLU B O 1
ATOM 960 N N . THR B 1 37 ? -19.416 -1.360 52.837 1.00 71.59 21 THR B N 1
ATOM 961 C CA . THR B 1 37 ? -18.119 -1.024 53.451 1.00 71.94 21 THR B CA 1
ATOM 962 C C . THR B 1 37 ? -18.201 0.183 54.370 1.00 72.67 21 THR B C 1
ATOM 963 O O . THR B 1 37 ? -19.054 1.044 54.198 1.00 77.52 21 THR B O 1
ATOM 967 N N . ALA B 1 38 ? -17.292 0.237 55.337 1.00 72.84 22 ALA B N 1
ATOM 968 C CA . ALA B 1 38 ? -17.290 1.276 56.364 1.00 73.78 22 ALA B CA 1
ATOM 969 C C . ALA B 1 38 ? -16.294 2.377 56.029 1.00 75.83 22 ALA B C 1
ATOM 970 O O . ALA B 1 38 ? -15.208 2.099 55.511 1.00 76.04 22 ALA B O 1
ATOM 972 N N . THR B 1 39 ? -16.661 3.620 56.341 1.00 79.68 23 THR B N 1
ATOM 973 C CA . THR B 1 39 ? -15.806 4.778 56.056 1.00 83.29 23 THR B CA 1
ATOM 974 C C . THR B 1 39 ? -14.768 4.947 57.157 1.00 83.17 23 THR B C 1
ATOM 975 O O . THR B 1 39 ? -14.978 4.500 58.280 1.00 84.06 23 THR B O 1
ATOM 979 N N . LYS B 1 40 ? -13.661 5.607 56.830 1.00 83.93 24 LYS B N 1
ATOM 980 C CA . LYS B 1 40 ? -12.613 5.894 57.802 1.00 84.75 24 LYS B CA 1
ATOM 981 C C . LYS B 1 40 ? -13.147 6.803 58.912 1.00 90.76 24 LYS B C 1
ATOM 982 O O . LYS B 1 40 ? -12.828 6.612 60.090 1.00 91.14 24 LYS B O 1
ATOM 984 N N . ALA B 1 41 ? -13.973 7.775 58.526 1.00 95.86 25 ALA B N 1
ATOM 985 C CA . ALA B 1 41 ? -14.569 8.730 59.460 1.00 98.12 25 ALA B CA 1
ATOM 986 C C . ALA B 1 41 ? -15.392 8.040 60.537 1.00 97.95 25 ALA B C 1
ATOM 987 O O . ALA B 1 41 ? -15.142 8.232 61.724 1.00 103.31 25 ALA B O 1
ATOM 989 N N . GLU B 1 42 ? -16.358 7.232 60.110 1.00 98.44 26 GLU B N 1
ATOM 990 C CA . GLU B 1 42 ? -17.317 6.586 61.020 1.00 99.95 26 GLU B CA 1
ATOM 991 C C . GLU B 1 42 ? -16.723 5.459 61.877 1.00 95.46 26 GLU B C 1
ATOM 992 O O . GLU B 1 42 ? -17.206 5.212 62.976 1.00 92.87 26 GLU B O 1
ATOM 998 N N . THR B 1 43 ? -15.700 4.770 61.381 1.00 93.37 27 THR B N 1
ATOM 999 C CA . THR B 1 43 ? -15.108 3.657 62.127 1.00 92.43 27 THR B CA 1
ATOM 1000 C C . THR B 1 43 ? -13.922 4.084 62.972 1.00 93.08 27 THR B C 1
ATOM 1001 O O . THR B 1 43 ? -13.328 5.136 62.743 1.00 94.45 27 THR B O 1
ATOM 1005 N N . ALA B 1 44 ? -13.582 3.231 63.934 1.00 92.59 28 ALA B N 1
ATOM 1006 C CA . ALA B 1 44 ? -12.523 3.492 64.899 1.00 90.82 28 ALA B CA 1
ATOM 1007 C C . ALA B 1 44 ? -11.335 2.566 64.653 1.00 88.87 28 ALA B C 1
ATOM 1008 O O . ALA B 1 44 ? -11.512 1.370 64.441 1.00 89.46 28 ALA B O 1
ATOM 1010 N N . THR B 1 45 ? -10.131 3.129 64.703 1.00 90.32 29 THR B N 1
ATOM 1011 C CA . THR B 1 45 ? -8.896 2.395 64.413 1.00 90.45 29 THR B CA 1
ATOM 1012 C C . THR B 1 45 ? -8.540 1.445 65.538 1.00 91.54 29 THR B C 1
ATOM 1013 O O . THR B 1 45 ? -8.988 1.628 66.666 1.00 95.06 29 THR B O 1
ATOM 1017 N N . LYS B 1 46 ? -7.721 0.443 65.233 1.00 93.29 30 LYS B N 1
ATOM 1018 C CA . LYS B 1 46 ? -7.225 -0.484 66.256 1.00 95.96 30 LYS B CA 1
ATOM 1019 C C . LYS B 1 46 ? -6.378 0.240 67.299 1.00 98.64 30 LYS B C 1
ATOM 1020 O O . LYS B 1 46 ? -6.446 -0.071 68.489 1.00 98.68 30 LYS B O 1
ATOM 1026 N N . ALA B 1 47 ? -5.585 1.204 66.838 1.00 99.83 31 ALA B N 1
ATOM 1027 C CA . ALA B 1 47 ? -4.655 1.935 67.696 1.00 99.89 31 ALA B CA 1
ATOM 1028 C C . ALA B 1 47 ? -5.360 2.782 68.757 1.00 98.75 31 ALA B C 1
ATOM 1029 O O . ALA B 1 47 ? -4.897 2.856 69.891 1.00 96.47 31 ALA B O 1
ATOM 1031 N N . GLU B 1 48 ? -6.468 3.417 68.380 1.00 98.50 32 GLU B N 1
ATOM 1032 C CA . GLU B 1 48 ? -7.172 4.338 69.271 1.00 98.32 32 GLU B CA 1
ATOM 1033 C C . GLU B 1 48 ? -8.319 3.704 70.067 1.00 95.61 32 GLU B C 1
ATOM 1034 O O . GLU B 1 48 ? -8.993 4.411 70.813 1.00 97.50 32 GLU B O 1
ATOM 1040 N N . THR B 1 49 ? -8.555 2.399 69.918 1.00 93.02 33 THR B N 1
ATOM 1041 C CA . THR B 1 49 ? -9.671 1.743 70.618 1.00 91.04 33 THR B CA 1
ATOM 1042 C C . THR B 1 49 ? -9.203 0.703 71.608 1.00 90.05 33 THR B C 1
ATOM 1043 O O . THR B 1 49 ? -8.231 -0.009 71.368 1.00 88.60 33 THR B O 1
ATOM 1047 N N . ALA B 1 50 ? -9.936 0.603 72.710 1.00 90.36 34 ALA B N 1
ATOM 1048 C CA . ALA B 1 50 ? -9.637 -0.359 73.757 1.00 90.76 34 ALA B CA 1
ATOM 1049 C C . ALA B 1 50 ? -10.333 -1.681 73.474 1.00 87.23 34 ALA B C 1
ATOM 1050 O O . ALA B 1 50 ? -11.553 -1.726 73.308 1.00 86.11 34 ALA B O 1
ATOM 1052 N N . THR B 1 51 ? -9.553 -2.754 73.427 1.00 86.90 35 THR B N 1
ATOM 1053 C CA . THR B 1 51 ? -10.088 -4.082 73.157 1.00 87.91 35 THR B CA 1
ATOM 1054 C C . THR B 1 51 ? -10.723 -4.687 74.399 1.00 86.00 35 THR B C 1
ATOM 1055 O O . THR B 1 51 ? -10.573 -4.166 75.503 1.00 86.47 35 THR B O 1
ATOM 1059 N N . LYS B 1 52 ? -11.433 -5.793 74.207 1.00 85.06 36 LYS B N 1
ATOM 1060 C CA . LYS B 1 52 ? -11.997 -6.542 75.325 1.00 86.31 36 LYS B CA 1
ATOM 1061 C C . LYS B 1 52 ? -10.877 -7.142 76.189 1.00 88.83 36 LYS B C 1
ATOM 1062 O O . LYS B 1 52 ? -11.053 -7.342 77.393 1.00 88.36 36 LYS B O 1
ATOM 1064 N N . LYS B 1 53 ? -9.724 -7.412 75.574 1.00 91.38 37 LYS B N 1
ATOM 1065 C CA . LYS B 1 53 ? -8.524 -7.822 76.311 1.00 92.01 37 LYS B CA 1
ATOM 1066 C C . LYS B 1 53 ? -8.105 -6.745 77.317 1.00 89.87 37 LYS B C 1
ATOM 1067 O O . LYS B 1 53 ? -7.892 -7.042 78.491 1.00 91.10 37 LYS B O 1
ATOM 1069 N N . ASP B 1 54 ? -8.020 -5.497 76.854 1.00 86.54 38 ASP B N 1
ATOM 1070 C CA . ASP B 1 54 ? -7.623 -4.362 77.702 1.00 85.32 38 ASP B CA 1
ATOM 1071 C C . ASP B 1 54 ? -8.531 -4.166 78.922 1.00 83.62 38 ASP B C 1
ATOM 1072 O O . ASP B 1 54 ? -8.064 -3.715 79.964 1.00 83.91 38 ASP B O 1
ATOM 1077 N N . ILE B 1 55 ? -9.819 -4.491 78.787 1.00 81.32 39 ILE B N 1
ATOM 1078 C CA . ILE B 1 55 ? -10.780 -4.302 79.878 1.00 80.68 39 ILE B CA 1
ATOM 1079 C C . ILE B 1 55 ? -11.119 -5.613 80.588 1.00 82.73 39 ILE B C 1
ATOM 1080 O O . ILE B 1 55 ? -12.064 -5.675 81.377 1.00 81.56 39 ILE B O 1
ATOM 1085 N N . ALA B 1 56 ? -10.357 -6.667 80.307 1.00 85.74 40 ALA B N 1
ATOM 1086 C CA . ALA B 1 56 ? -10.550 -7.955 80.975 1.00 85.96 40 ALA B CA 1
ATOM 1087 C C . ALA B 1 56 ? -10.352 -7.803 82.479 1.00 84.49 40 ALA B C 1
ATOM 1088 O O . ALA B 1 56 ? -11.131 -8.334 83.268 1.00 82.96 40 ALA B O 1
ATOM 1090 N N . GLY B 1 57 ? -9.311 -7.064 82.861 1.00 83.80 41 GLY B N 1
ATOM 1091 C CA . GLY B 1 57 ? -9.042 -6.749 84.262 1.00 83.83 41 GLY B CA 1
ATOM 1092 C C . GLY B 1 57 ? -9.538 -5.369 84.652 1.00 83.44 41 GLY B C 1
ATOM 1093 O O . GLY B 1 57 ? -8.803 -4.593 85.251 1.00 84.57 41 GLY B O 1
ATOM 1094 N N . MET B 1 58 ? -10.787 -5.065 84.303 1.00 84.40 42 MET B N 1
ATOM 1095 C CA . MET B 1 58 ? -11.420 -3.793 84.651 1.00 83.45 42 MET B CA 1
ATOM 1096 C C . MET B 1 58 ? -12.127 -3.925 85.992 1.00 81.60 42 MET B C 1
ATOM 1097 O O . MET B 1 58 ? -12.773 -4.938 86.259 1.00 80.26 42 MET B O 1
ATOM 1102 N N . ALA B 1 59 ? -12.006 -2.901 86.831 1.00 80.44 43 ALA B N 1
ATOM 1103 C CA . ALA B 1 59 ? -12.712 -2.883 88.107 1.00 80.74 43 ALA B CA 1
ATOM 1104 C C . ALA B 1 59 ? -14.093 -2.284 87.900 1.00 80.76 43 ALA B C 1
ATOM 1105 O O . ALA B 1 59 ? -14.239 -1.282 87.199 1.00 81.82 43 ALA B O 1
ATOM 1107 N N . THR B 1 60 ? -15.103 -2.902 88.505 1.00 80.96 44 THR B N 1
ATOM 1108 C CA . THR B 1 60 ? -16.471 -2.411 88.392 1.00 81.79 44 THR B CA 1
ATOM 1109 C C . THR B 1 60 ? -16.737 -1.362 89.462 1.00 84.43 44 THR B C 1
ATOM 1110 O O . THR B 1 60 ? -15.926 -1.170 90.371 1.00 86.56 44 THR B O 1
ATOM 1114 N N . LYS B 1 61 ? -17.880 -0.692 89.354 1.00 86.01 45 LYS B N 1
ATOM 1115 C CA . LYS B 1 61 ? -18.333 0.222 90.398 1.00 86.28 45 LYS B CA 1
ATOM 1116 C C . LYS B 1 61 ? -18.975 -0.530 91.557 1.00 87.03 45 LYS B C 1
ATOM 1117 O O . LYS B 1 61 ? -19.219 0.051 92.610 1.00 86.97 45 LYS B O 1
ATOM 1123 N N . HIS B 1 62 ? -19.265 -1.813 91.357 1.00 86.39 46 HIS B N 1
ATOM 1124 C CA . HIS B 1 62 ? -19.759 -2.669 92.425 1.00 88.87 46 HIS B CA 1
ATOM 1125 C C . HIS B 1 62 ? -18.644 -3.244 93.279 1.00 88.58 46 HIS B C 1
ATOM 1126 O O . HIS B 1 62 ? -18.813 -3.415 94.483 1.00 89.19 46 HIS B O 1
ATOM 1133 N N . ASP B 1 63 ? -17.522 -3.576 92.653 1.00 81.59 47 ASP B N 1
ATOM 1134 C CA . ASP B 1 63 ? -16.331 -3.964 93.402 1.00 81.53 47 ASP B CA 1
ATOM 1135 C C . ASP B 1 63 ? -16.017 -2.861 94.403 1.00 78.55 47 ASP B C 1
ATOM 1136 O O . ASP B 1 63 ? -15.819 -3.110 95.592 1.00 77.64 47 ASP B O 1
ATOM 1141 N N . ILE B 1 64 ? -15.973 -1.638 93.894 1.00 76.61 48 ILE B N 1
ATOM 1142 C CA . ILE B 1 64 ? -15.695 -0.470 94.712 1.00 76.74 48 ILE B CA 1
ATOM 1143 C C . ILE B 1 64 ? -16.774 -0.250 95.765 1.00 74.33 48 ILE B C 1
ATOM 1144 O O . ILE B 1 64 ? -16.464 0.083 96.906 1.00 76.77 48 ILE B O 1
ATOM 1149 N N . ALA B 1 65 ? -18.032 -0.447 95.387 1.00 72.30 49 ALA B N 1
ATOM 1150 C CA . ALA B 1 65 ? -19.131 -0.376 96.339 1.00 69.44 49 ALA B CA 1
ATOM 1151 C C . ALA B 1 65 ? -18.944 -1.400 97.454 1.00 67.05 49 ALA B C 1
ATOM 1152 O O . ALA B 1 65 ? -19.167 -1.076 98.616 1.00 67.39 49 ALA B O 1
ATOM 1154 N N . GLN B 1 66 ? -18.540 -2.624 97.099 1.00 66.16 50 GLN B N 1
ATOM 1155 C CA . GLN B 1 66 ? -18.231 -3.670 98.089 1.00 65.95 50 GLN B CA 1
ATOM 1156 C C . GLN B 1 66 ? -17.160 -3.193 99.100 1.00 64.17 50 GLN B C 1
ATOM 1157 O O . GLN B 1 66 ? -17.315 -3.373 100.324 1.00 64.17 50 GLN B O 1
ATOM 1163 N N . LEU B 1 67 ? -16.114 -2.542 98.595 1.00 60.21 51 LEU B N 1
ATOM 1164 C CA . LEU B 1 67 ? -15.066 -1.975 99.446 1.00 58.54 51 LEU B CA 1
ATOM 1165 C C . LEU B 1 67 ? -15.567 -0.801 100.292 1.00 58.00 51 LEU B C 1
ATOM 1166 O O . LEU B 1 67 ? -15.242 -0.707 101.477 1.00 55.00 51 LEU B O 1
ATOM 1171 N N . ASP B 1 68 ? -16.347 0.092 99.684 1.00 61.20 52 ASP B N 1
ATOM 1172 C CA . ASP B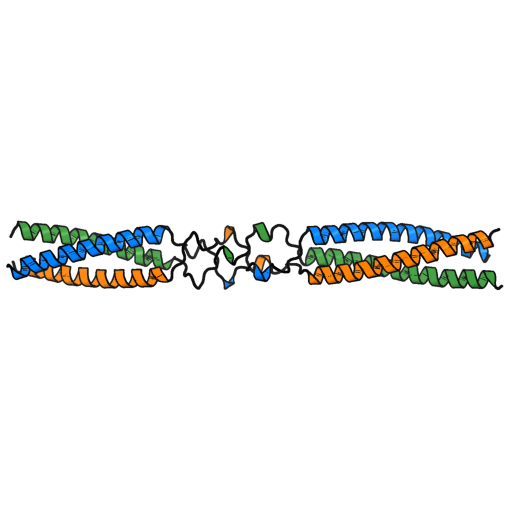 1 68 ? -16.954 1.222 100.408 1.00 62.14 52 ASP B CA 1
ATOM 1173 C C . ASP B 1 68 ? -17.786 0.737 101.599 1.00 58.48 52 ASP B C 1
ATOM 1174 O O . ASP B 1 68 ? -17.669 1.257 102.702 1.00 57.49 52 ASP B O 1
ATOM 1179 N N . LYS B 1 69 ? -18.613 -0.265 101.352 1.00 55.78 53 LYS B N 1
ATOM 1180 C CA . LYS B 1 69 ? -19.400 -0.916 102.374 1.00 56.59 53 LYS B CA 1
ATOM 1181 C C . LYS B 1 69 ? -18.527 -1.322 103.560 1.00 56.02 53 LYS B C 1
ATOM 1182 O O . LYS B 1 69 ? -18.771 -0.889 104.689 1.00 57.97 53 LYS B O 1
ATOM 1188 N N . ARG B 1 70 ? -17.471 -2.083 103.288 1.00 54.61 54 ARG B N 1
ATOM 1189 C CA . ARG B 1 70 ? -16.563 -2.574 104.322 1.00 51.83 54 ARG B CA 1
ATOM 1190 C C . ARG B 1 70 ? -15.815 -1.441 105.038 1.00 50.44 54 ARG B C 1
ATOM 1191 O O . ARG B 1 70 ? -15.596 -1.481 106.255 1.00 46.26 54 ARG B O 1
ATOM 1199 N N . MET B 1 71 ? -15.408 -0.442 104.269 1.00 51.33 55 MET B N 1
ATOM 1200 C CA . MET B 1 71 ? -14.773 0.731 104.834 1.00 53.00 55 MET B CA 1
ATOM 1201 C C . MET B 1 71 ? -15.684 1.414 105.847 1.00 54.34 55 MET B C 1
ATOM 1202 O O . MET B 1 71 ? -15.250 1.748 106.961 1.00 55.50 55 MET B O 1
ATOM 1207 N N . LYS B 1 72 ? -16.945 1.622 105.453 1.00 55.90 56 LYS B N 1
ATOM 1208 C CA . LYS B 1 72 ? -17.955 2.236 106.329 1.00 54.79 56 LYS B CA 1
ATOM 1209 C C . LYS B 1 72 ? -18.137 1.438 107.607 1.00 52.81 56 LYS B C 1
ATOM 1210 O O . LYS B 1 72 ? -18.223 2.010 108.683 1.00 51.85 56 LYS B O 1
ATOM 1212 N N . GLN B 1 73 ? -18.183 0.117 107.486 1.00 52.00 57 GLN B N 1
ATOM 1213 C CA . GLN B 1 73 ? -18.288 -0.745 108.648 1.00 53.53 57 GLN B CA 1
ATOM 1214 C C . GLN B 1 73 ? -17.117 -0.562 109.589 1.00 52.58 57 GLN B C 1
ATOM 1215 O O . GLN B 1 73 ? -17.315 -0.408 110.785 1.00 54.10 57 GLN B O 1
ATOM 1221 N N . LEU B 1 74 ? -15.902 -0.591 109.050 1.00 50.94 58 LEU B N 1
ATOM 1222 C CA . LEU B 1 74 ? -14.704 -0.322 109.847 1.00 48.66 58 LEU B CA 1
ATOM 1223 C C . LEU B 1 74 ? -14.762 1.061 110.481 1.00 48.11 58 LEU B C 1
ATOM 1224 O O . LEU B 1 74 ? -14.470 1.213 111.663 1.00 46.01 5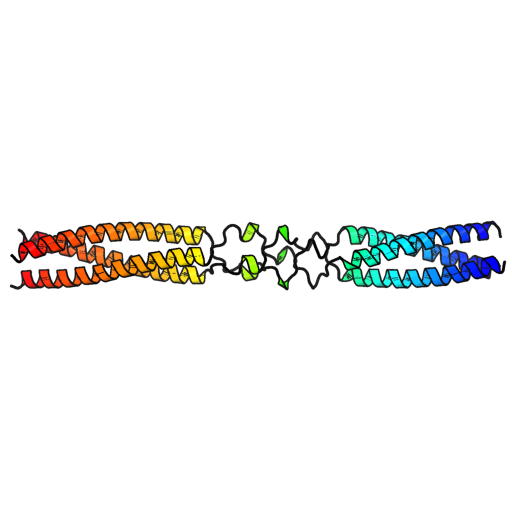8 LEU B O 1
ATOM 1229 N N . GLU B 1 75 ? -15.145 2.065 109.692 1.00 48.29 59 GLU B N 1
ATOM 1230 C CA . GLU B 1 75 ? -15.227 3.442 110.198 1.00 51.64 59 GLU B CA 1
ATOM 1231 C C . GLU B 1 75 ? -16.133 3.522 111.420 1.00 55.09 59 GLU B C 1
ATOM 1232 O O . GLU B 1 75 ? -15.816 4.184 112.406 1.00 54.39 59 GLU B O 1
ATOM 1238 N N . TRP B 1 76 ? -17.266 2.832 111.337 1.00 56.92 60 TRP B N 1
ATOM 1239 C CA . TRP B 1 76 ? -18.214 2.749 112.420 1.00 59.33 60 TRP B CA 1
ATOM 1240 C C . TRP B 1 76 ? -17.630 2.042 113.637 1.00 56.68 60 TRP B C 1
ATOM 1241 O O . TRP B 1 76 ? -17.722 2.552 114.753 1.00 56.66 60 TRP B O 1
ATOM 1252 N N . LYS B 1 77 ? -16.984 0.903 113.421 1.00 54.40 61 LYS B N 1
ATOM 1253 C CA . LYS B 1 77 ? -16.340 0.188 114.517 1.00 54.31 61 LYS B CA 1
ATOM 1254 C C . LYS B 1 77 ? -15.237 1.011 115.174 1.00 52.49 61 LYS B C 1
ATOM 1255 O O . LYS B 1 77 ? -15.122 1.026 116.395 1.00 52.31 61 LYS B O 1
ATOM 1261 N N . VAL B 1 78 ? -14.447 1.714 114.372 1.00 51.22 62 VAL B N 1
ATOM 1262 C CA . VAL B 1 78 ? -13.395 2.569 114.921 1.00 53.20 62 VAL B CA 1
ATOM 1263 C C . VAL B 1 78 ? -13.963 3.716 115.768 1.00 55.48 62 VAL B C 1
ATOM 1264 O O . VAL B 1 78 ? -13.433 3.998 116.837 1.00 57.79 62 VAL B O 1
ATOM 1268 N N . GLU B 1 79 ? -15.040 4.352 115.319 1.00 59.60 63 GLU B N 1
ATOM 1269 C CA . GLU B 1 79 ? -15.702 5.360 116.147 1.00 66.18 63 GLU B CA 1
ATOM 1270 C C . GLU B 1 79 ? -16.121 4.763 117.503 1.00 65.11 63 GLU B C 1
ATOM 1271 O O . GLU B 1 79 ? -15.820 5.324 118.565 1.00 64.91 63 GLU B O 1
ATOM 1277 N N . GLU B 1 80 ? -16.786 3.615 117.472 1.00 62.68 64 GLU B N 1
ATOM 1278 C CA . GLU B 1 80 ? -17.245 2.999 118.702 1.00 65.69 64 GLU B CA 1
ATOM 1279 C C . GLU B 1 80 ? -16.074 2.736 119.647 1.00 60.15 64 GLU B C 1
ATOM 1280 O O . GLU B 1 80 ? -16.165 2.992 120.849 1.00 58.84 64 GLU B O 1
ATOM 1286 N N . LEU B 1 81 ? -14.978 2.237 119.091 1.00 54.98 65 LEU B N 1
ATOM 1287 C CA . LEU B 1 81 ? -13.786 1.954 119.871 1.00 54.07 65 LEU B CA 1
ATOM 1288 C C . LEU B 1 81 ? -13.208 3.217 120.519 1.00 51.71 65 LEU B C 1
ATOM 1289 O O . LEU B 1 81 ? -12.823 3.202 121.689 1.00 48.39 65 LEU B O 1
ATOM 1294 N N . LEU B 1 82 ? -13.154 4.305 119.763 1.00 49.57 66 LEU B N 1
ATOM 1295 C CA . LEU B 1 82 ? -12.701 5.571 120.321 1.00 50.83 66 LEU B CA 1
ATOM 1296 C C . LEU B 1 82 ? -13.542 5.943 121.517 1.00 54.33 66 LEU B C 1
ATOM 1297 O O . LEU B 1 82 ? -13.019 6.334 122.563 1.00 55.09 66 LEU B O 1
ATOM 1302 N N . SER B 1 83 ? -14.853 5.798 121.366 1.00 56.94 67 SER B N 1
ATOM 1303 C CA . SER B 1 83 ? -15.770 6.087 122.450 1.00 58.31 67 SER B CA 1
ATOM 1304 C C . SER B 1 83 ? -15.455 5.197 123.654 1.00 55.53 67 SER B C 1
ATOM 1305 O O . SER B 1 83 ? -15.267 5.686 124.766 1.00 54.00 67 SER B O 1
ATOM 1308 N N . LYS B 1 84 ? -15.380 3.891 123.425 1.00 54.56 68 LYS B N 1
ATOM 1309 C CA . LYS B 1 84 ? -15.118 2.944 124.511 1.00 56.73 68 LYS B CA 1
ATOM 1310 C C . LYS B 1 84 ? -13.788 3.212 125.222 1.00 54.46 68 LYS B C 1
ATOM 1311 O O . LYS B 1 84 ? -13.699 3.129 126.447 1.00 55.37 68 LYS B O 1
ATOM 1317 N N . VAL B 1 85 ? -12.758 3.527 124.450 1.00 52.11 69 VAL B N 1
ATOM 1318 C CA . VAL B 1 85 ? -11.431 3.755 125.012 1.00 52.13 69 VAL B CA 1
ATOM 1319 C C . VAL B 1 85 ? -11.393 5.010 125.876 1.00 55.26 69 VAL B C 1
ATOM 1320 O O . VAL B 1 85 ? -10.871 4.981 126.999 1.00 57.08 69 VAL B O 1
ATOM 1324 N N . TYR B 1 86 ? -11.925 6.108 125.343 1.00 58.13 70 TYR B N 1
ATOM 1325 C CA . TYR B 1 86 ? -12.014 7.349 126.093 1.00 61.62 70 TYR B CA 1
ATOM 1326 C C . TYR B 1 86 ? -12.684 7.144 127.443 1.00 61.71 70 TYR B C 1
ATOM 1327 O O . TYR B 1 86 ? -12.236 7.680 128.446 1.00 62.73 70 TYR B O 1
ATOM 1336 N N . HIS B 1 87 ? -13.767 6.385 127.451 1.00 63.00 71 HIS B N 1
ATOM 1337 C CA . HIS B 1 87 ? -14.512 6.144 128.667 1.00 67.66 71 HIS B CA 1
ATOM 1338 C C . HIS B 1 87 ? -13.665 5.364 129.654 1.00 65.14 71 HIS B C 1
ATOM 1339 O O . HIS B 1 87 ? -13.653 5.677 130.844 1.00 67.29 71 HIS B O 1
ATOM 1346 N N . LEU B 1 88 ? -12.970 4.346 129.152 1.00 60.60 72 LEU B N 1
ATOM 1347 C CA . LEU B 1 88 ? -12.087 3.528 129.971 1.00 58.01 72 LEU B CA 1
ATOM 1348 C C . LEU B 1 88 ? -10.959 4.349 130.588 1.00 56.70 72 LEU B C 1
ATOM 1349 O O . LEU B 1 88 ? -10.613 4.150 131.753 1.00 55.18 72 LEU B O 1
ATOM 1354 N N . GLU B 1 89 ? -10.377 5.253 129.806 1.00 54.65 73 GLU B N 1
ATOM 1355 C CA . GLU B 1 89 ? -9.341 6.133 130.331 1.00 56.31 73 GLU B CA 1
ATOM 1356 C C . GLU B 1 89 ? -9.845 6.927 131.537 1.00 57.13 73 GLU B C 1
ATOM 1357 O O . GLU B 1 89 ? -9.146 7.046 132.546 1.00 55.49 73 GLU B O 1
ATOM 1363 N N . ASN B 1 90 ? -11.055 7.466 131.438 1.00 59.09 74 ASN B N 1
ATOM 1364 C CA . ASN B 1 90 ? -11.631 8.200 132.558 1.00 62.42 74 ASN B CA 1
ATOM 1365 C C . ASN B 1 90 ? -11.897 7.268 133.724 1.00 61.60 74 ASN B C 1
ATOM 1366 O O . ASN B 1 90 ? -11.605 7.599 134.868 1.00 62.54 74 ASN B O 1
ATOM 1371 N N . GLU B 1 91 ? -12.432 6.095 133.426 1.00 61.06 75 GLU B N 1
ATOM 1372 C CA . GLU B 1 91 ? -12.774 5.139 134.462 1.00 64.82 75 GLU B CA 1
ATOM 1373 C C . GLU B 1 91 ? -11.530 4.724 135.248 1.00 65.17 75 GLU B C 1
ATOM 1374 O O . GLU B 1 91 ? -11.550 4.693 136.476 1.00 70.03 75 GLU B O 1
ATOM 1380 N N . VAL B 1 92 ? -10.446 4.425 134.537 1.00 63.69 76 VAL B N 1
ATOM 1381 C CA . VAL B 1 92 ? -9.166 4.083 135.164 1.00 62.27 76 VAL B CA 1
ATOM 1382 C C . VAL B 1 92 ? -8.574 5.265 135.946 1.00 63.98 76 VAL B C 1
ATOM 1383 O O . VAL B 1 92 ? -8.101 5.096 137.075 1.00 63.65 76 VAL B O 1
ATOM 1387 N N . ALA B 1 93 ? -8.593 6.452 135.342 1.00 64.24 77 ALA B N 1
ATOM 1388 C CA . ALA B 1 93 ? -8.166 7.668 136.031 1.00 65.48 77 ALA B CA 1
ATOM 1389 C C . ALA B 1 93 ? -8.929 7.819 137.343 1.00 67.90 77 ALA B C 1
ATOM 1390 O O . ALA B 1 93 ? -8.335 8.050 138.392 1.00 68.30 77 ALA B O 1
ATOM 1392 N N . ARG B 1 94 ? -10.250 7.686 137.274 1.00 70.30 78 ARG B N 1
ATOM 1393 C CA . ARG B 1 94 ? -11.108 7.788 138.453 1.00 73.69 78 ARG B CA 1
ATOM 1394 C C . ARG B 1 94 ? -10.696 6.781 139.515 1.00 72.76 78 ARG B C 1
ATOM 1395 O O . ARG B 1 94 ? -10.642 7.105 140.691 1.00 73.93 78 ARG B O 1
ATOM 1403 N N . LEU B 1 95 ? -10.381 5.563 139.086 1.00 74.40 79 LEU B N 1
ATOM 1404 C CA . LEU B 1 95 ? -9.917 4.517 140.003 1.00 75.98 79 LEU B CA 1
ATOM 1405 C C . LEU B 1 95 ? -8.608 4.872 140.707 1.00 76.86 79 LEU B C 1
ATOM 1406 O O . LEU B 1 95 ? -8.427 4.537 141.875 1.00 80.47 79 LEU B O 1
ATOM 1411 N N . LYS B 1 96 ? -7.703 5.538 139.997 1.00 76.42 80 LYS B N 1
ATOM 1412 C CA . LYS B 1 96 ? -6.411 5.931 140.567 1.00 77.79 80 LYS B CA 1
ATOM 1413 C C . LYS B 1 96 ? -6.503 7.024 141.646 1.00 77.59 80 LYS B C 1
ATOM 1414 O O . LYS B 1 96 ? -5.619 7.116 142.487 1.00 78.70 80 LYS B O 1
ATOM 1420 N N .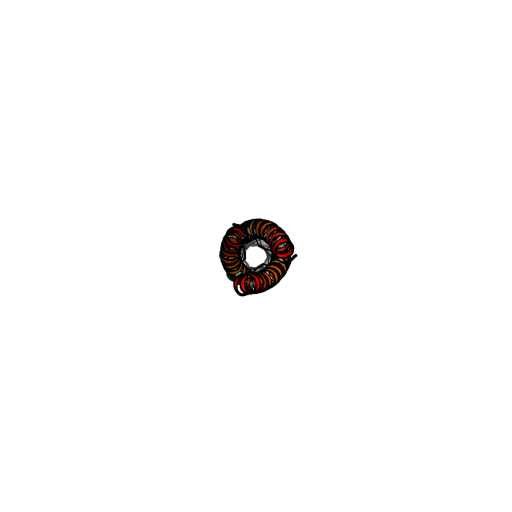 LYS B 1 97 ? -7.556 7.840 141.626 1.00 78.83 81 LYS B N 1
ATOM 1421 C CA . LYS B 1 97 ? -7.679 8.994 142.541 1.00 82.97 81 LYS B CA 1
ATOM 1422 C C . LYS B 1 97 ? -8.222 8.595 143.915 1.00 84.94 81 LYS B C 1
ATOM 1423 O O . LYS B 1 97 ? -8.186 7.425 144.299 1.00 86.79 81 LYS B O 1
ATOM 1425 N N . MET C 1 6 ? -14.410 5.733 7.162 1.00 116.04 -10 MET C N 1
ATOM 1426 C CA . MET C 1 6 ? -14.028 4.390 7.713 1.00 114.87 -10 MET C CA 1
ATOM 1427 C C . MET C 1 6 ? -12.779 4.478 8.588 1.00 111.20 -10 MET C C 1
ATOM 1428 O O . MET C 1 6 ? -12.711 3.829 9.631 1.00 111.01 -10 MET C O 1
ATOM 1433 N N . LYS C 1 7 ? -11.798 5.272 8.158 1.00 108.37 -9 LYS C N 1
ATOM 1434 C CA . LYS C 1 7 ? -10.587 5.499 8.947 1.00 104.86 -9 LYS C CA 1
ATOM 1435 C C . LYS C 1 7 ? -10.905 6.323 10.200 1.00 105.29 -9 LYS C C 1
ATOM 1436 O O . LYS C 1 7 ? -10.191 6.229 11.200 1.00 104.99 -9 LYS C O 1
ATOM 1442 N N . GLN C 1 8 ? -11.965 7.131 10.140 1.00 105.35 -8 GLN C N 1
ATOM 1443 C CA . GLN C 1 8 ? -12.462 7.854 11.313 1.00 104.89 -8 GLN C CA 1
ATOM 1444 C C . GLN C 1 8 ? -13.019 6.872 12.347 1.00 103.75 -8 GLN C C 1
ATOM 1445 O O . GLN C 1 8 ? -12.740 6.983 13.544 1.00 101.67 -8 GLN C O 1
ATOM 1447 N N . LEU C 1 9 ? -13.807 5.914 11.865 1.00 105.02 -7 LEU C N 1
ATOM 1448 C CA . LEU C 1 9 ? -14.396 4.877 12.708 1.00 101.56 -7 LEU C CA 1
ATOM 1449 C C . LEU C 1 9 ? -13.325 3.926 13.233 1.00 101.43 -7 LEU C C 1
ATOM 1450 O O . LEU C 1 9 ? -13.391 3.487 14.379 1.00 102.78 -7 LEU C O 1
ATOM 1455 N N . GLU C 1 10 ? -12.339 3.622 12.391 1.00 103.56 -6 GLU C N 1
ATOM 1456 C CA . GLU C 1 10 ? -11.220 2.751 12.760 1.00 104.91 -6 GLU C CA 1
ATOM 1457 C C . GLU C 1 10 ? -10.449 3.315 13.957 1.00 99.00 -6 GLU C C 1
ATOM 1458 O O . GLU C 1 10 ? -10.085 2.574 14.872 1.00 96.01 -6 GLU C O 1
ATOM 1464 N N . ASP C 1 11 ? -10.215 4.625 13.943 1.00 97.36 -5 ASP C N 1
ATOM 1465 C CA . ASP C 1 11 ? -9.509 5.312 15.032 1.00 97.67 -5 ASP C CA 1
ATOM 1466 C C . ASP C 1 11 ? -10.317 5.306 16.329 1.00 94.41 -5 ASP C C 1
ATOM 1467 O O . ASP C 1 11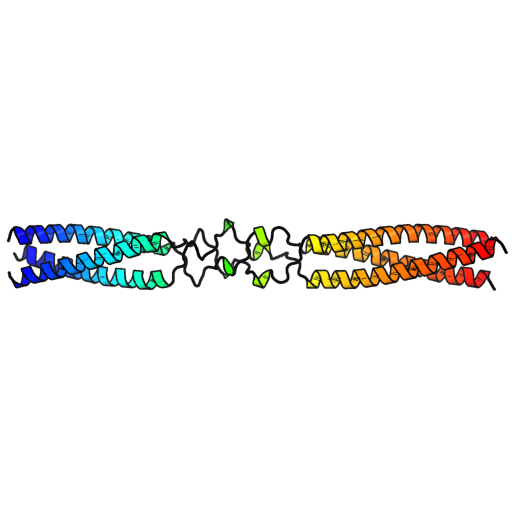 ? -9.785 4.982 17.397 1.00 95.54 -5 ASP C O 1
ATOM 1472 N N . LYS C 1 12 ? -11.596 5.666 16.234 1.00 89.25 -4 LYS C N 1
ATOM 1473 C CA . LYS C 1 12 ? -12.490 5.618 17.393 1.00 84.14 -4 LYS C CA 1
ATOM 1474 C C . LYS C 1 12 ? -12.411 4.271 18.091 1.00 78.98 -4 LYS C C 1
ATOM 1475 O O . LYS C 1 12 ? -12.264 4.207 19.313 1.00 76.10 -4 LYS C O 1
ATOM 1477 N N . VAL C 1 13 ? -12.496 3.200 17.309 1.00 77.40 -3 VAL C N 1
ATOM 1478 C CA . VAL C 1 13 ? -12.397 1.847 17.855 1.00 78.18 -3 VAL C CA 1
ATOM 1479 C C . VAL C 1 13 ? -11.075 1.655 18.595 1.00 78.42 -3 VAL C C 1
ATOM 1480 O O . VAL C 1 13 ? -11.044 1.068 19.676 1.00 78.06 -3 VAL C O 1
ATOM 1484 N N . GLU C 1 14 ? -9.989 2.153 18.013 1.00 79.76 -2 GLU C N 1
ATOM 1485 C CA . GLU C 1 14 ? -8.681 2.082 18.658 1.00 79.16 -2 GLU C CA 1
ATOM 1486 C C . GLU C 1 14 ? -8.689 2.844 19.994 1.00 76.53 -2 GLU C C 1
ATOM 1487 O O . GLU C 1 14 ? -8.160 2.358 21.000 1.00 75.94 -2 GLU C O 1
ATOM 1489 N N . GLU C 1 15 ? -9.291 4.031 19.999 1.00 75.74 -1 GLU C N 1
ATOM 1490 C CA . GLU C 1 15 ? -9.412 4.821 21.228 1.00 75.88 -1 GLU C CA 1
ATOM 1491 C C . GLU C 1 15 ? -10.206 4.061 22.301 1.00 74.41 -1 GLU C C 1
ATOM 1492 O O . GLU C 1 15 ? -9.805 4.020 23.468 1.00 74.74 -1 GLU C O 1
ATOM 1494 N N . LEU C 1 16 ? -11.315 3.444 21.897 1.00 71.72 0 LEU C N 1
ATOM 1495 C CA . LEU C 1 16 ? -12.115 2.635 22.816 1.00 70.66 0 LEU C CA 1
ATOM 1496 C C . LEU C 1 16 ? -11.347 1.443 23.387 1.00 69.40 0 LEU C C 1
ATOM 1497 O O . LEU C 1 16 ? -11.475 1.115 24.570 1.00 68.19 0 LEU C O 1
ATOM 1502 N N . LEU C 1 17 ? -10.553 0.795 22.548 1.00 69.66 1 LEU C N 1
ATOM 1503 C CA . LEU C 1 17 ? -9.768 -0.349 22.991 1.00 71.55 1 LEU C CA 1
ATOM 1504 C C . LEU C 1 17 ? -8.821 0.009 24.139 1.00 70.29 1 LEU C C 1
ATOM 1505 O O . LEU C 1 17 ? -8.783 -0.689 25.159 1.00 70.47 1 LEU C O 1
ATOM 1510 N N . SER C 1 18 ? -8.057 1.084 23.973 1.00 67.83 2 SER C N 1
ATOM 1511 C CA . SER C 1 18 ? -7.146 1.513 25.034 1.00 67.81 2 SER C CA 1
ATOM 1512 C C . SER C 1 18 ? -7.943 1.858 26.301 1.00 64.01 2 SER C C 1
ATOM 1513 O O . SER C 1 18 ? -7.611 1.395 27.400 1.00 62.28 2 SER C O 1
ATOM 1516 N N . LYS C 1 19 ? -9.018 2.625 26.135 1.00 63.15 3 LYS C N 1
ATOM 1517 C CA . LYS C 1 19 ? -9.866 3.014 27.263 1.00 62.40 3 LYS C CA 1
ATOM 1518 C C . LYS C 1 19 ? -10.448 1.813 28.009 1.00 61.38 3 LYS C C 1
ATOM 1519 O O . LYS C 1 19 ? -10.389 1.758 29.239 1.00 60.77 3 LYS C O 1
ATOM 1525 N N . VAL C 1 20 ? -10.979 0.845 27.267 1.00 60.51 4 VAL C N 1
ATOM 1526 C CA . VAL C 1 20 ? -11.448 -0.396 27.875 1.00 61.82 4 VAL C CA 1
ATOM 1527 C C . VAL C 1 20 ? -10.326 -1.117 28.623 1.00 64.74 4 VAL C C 1
ATOM 1528 O O . VAL C 1 20 ? -10.536 -1.595 29.745 1.00 63.59 4 VAL C O 1
ATOM 1532 N N . TYR C 1 21 ? -9.144 -1.184 28.010 1.00 69.83 5 TYR C N 1
ATOM 1533 C CA . TYR C 1 21 ? -7.995 -1.846 28.633 1.00 73.78 5 TYR C CA 1
ATOM 1534 C C . TYR C 1 21 ? -7.615 -1.187 29.947 1.00 70.34 5 TYR C C 1
ATOM 1535 O O . TYR C 1 21 ? -7.343 -1.868 30.934 1.00 68.39 5 TYR C O 1
ATOM 1544 N N . HIS C 1 22 ? -7.615 0.140 29.960 1.00 69.94 6 HIS C N 1
ATOM 1545 C CA . HIS C 1 22 ? -7.363 0.888 31.190 1.00 74.49 6 HIS C CA 1
ATOM 1546 C C . HIS C 1 22 ? -8.411 0.564 32.263 1.00 68.00 6 HIS C C 1
ATOM 1547 O O . HIS C 1 22 ? -8.076 0.291 33.416 1.00 65.49 6 HIS C O 1
ATOM 1554 N N . LEU C 1 23 ? -9.677 0.584 31.865 1.00 61.35 7 LEU C N 1
ATOM 1555 C CA . LEU C 1 23 ? -10.758 0.312 32.789 1.00 57.11 7 LEU C CA 1
ATOM 1556 C C . LEU C 1 23 ? -10.639 -1.082 33.387 1.00 55.04 7 LEU C C 1
ATOM 1557 O O . LEU C 1 23 ? -10.802 -1.265 34.597 1.00 50.14 7 LEU C O 1
ATOM 1562 N N . GLU C 1 24 ? -10.364 -2.063 32.537 1.00 57.10 8 GLU C N 1
ATOM 1563 C CA . GLU C 1 24 ? -10.084 -3.431 33.006 1.00 60.96 8 GLU C CA 1
ATOM 1564 C C . GLU C 1 24 ? -9.042 -3.464 34.123 1.00 61.50 8 GLU C C 1
ATOM 1565 O O . GLU C 1 24 ? -9.243 -4.109 35.156 1.00 60.65 8 GLU C O 1
ATOM 1571 N N . ASN C 1 25 ? -7.935 -2.757 33.926 1.00 62.99 9 ASN C N 1
ATOM 1572 C CA . ASN C 1 25 ? -6.903 -2.689 34.961 1.00 65.32 9 ASN C CA 1
ATOM 1573 C C . ASN C 1 25 ? -7.407 -1.990 36.219 1.00 63.30 9 ASN C C 1
ATOM 1574 O O . ASN C 1 25 ? -7.232 -2.495 37.331 1.00 63.08 9 ASN C O 1
ATOM 1579 N N . GLU C 1 26 ? -8.072 -0.852 36.029 1.00 61.79 10 GLU C N 1
ATOM 1580 C CA . GLU C 1 26 ? -8.607 -0.051 37.137 1.00 61.11 10 GLU C CA 1
ATOM 1581 C C . GLU C 1 26 ? -9.615 -0.854 37.982 1.00 59.17 10 GLU C C 1
ATOM 1582 O O . GLU C 1 26 ? -9.579 -0.822 39.213 1.00 58.66 10 GLU C O 1
ATOM 1588 N N . VAL C 1 27 ? -10.500 -1.585 37.317 1.00 56.74 11 VAL C N 1
ATOM 1589 C CA . VAL C 1 27 ? -11.480 -2.410 38.025 1.00 57.81 11 VAL C CA 1
ATOM 1590 C C . VAL C 1 27 ? -10.800 -3.560 38.790 1.00 59.90 11 VAL C C 1
ATOM 1591 O O . VAL C 1 27 ? -11.154 -3.839 39.935 1.00 61.90 11 VAL C O 1
ATOM 1595 N N . ALA C 1 28 ? -9.833 -4.220 38.161 1.00 61.02 12 ALA C N 1
ATOM 1596 C CA . ALA C 1 28 ? -9.076 -5.279 38.826 1.00 63.65 12 ALA C CA 1
ATOM 1597 C C . ALA C 1 28 ? -8.449 -4.777 40.124 1.00 65.12 12 ALA C C 1
ATOM 1598 O O . ALA C 1 28 ? -8.526 -5.431 41.166 1.00 65.22 12 ALA C O 1
ATOM 1600 N N . ARG C 1 29 ? -7.838 -3.601 40.062 1.00 66.74 13 ARG C N 1
ATOM 1601 C CA . ARG C 1 29 ? -7.256 -2.998 41.254 1.00 70.64 13 ARG C CA 1
ATOM 1602 C C . ARG C 1 29 ? -8.320 -2.863 42.340 1.00 69.35 13 ARG C C 1
ATOM 1603 O O . ARG C 1 29 ? -8.143 -3.340 43.457 1.00 69.31 13 ARG C O 1
ATOM 1611 N N . LEU C 1 30 ? -9.429 -2.212 41.989 1.00 67.21 14 LEU C N 1
ATOM 1612 C CA . LEU C 1 30 ? -10.541 -2.006 42.910 1.00 64.29 14 LEU C CA 1
ATOM 1613 C C . LEU C 1 30 ? -11.059 -3.314 43.501 1.00 65.70 14 LEU C C 1
ATOM 1614 O O . LEU C 1 30 ? -11.360 -3.380 44.691 1.00 65.95 14 LEU C O 1
ATOM 1619 N N . LYS C 1 31 ? -11.158 -4.349 42.673 1.00 67.39 15 LYS C N 1
ATOM 1620 C CA . LYS C 1 31 ? -11.492 -5.689 43.163 1.00 71.19 15 LYS C CA 1
ATOM 1621 C C . LYS C 1 31 ? -10.547 -6.112 44.279 1.00 73.96 15 LYS C C 1
ATOM 1622 O O . LYS C 1 31 ? -10.991 -6.483 45.367 1.00 73.54 15 LYS C O 1
ATOM 1628 N N . LYS C 1 32 ? -9.245 -6.058 43.995 1.00 76.65 16 LYS C N 1
ATOM 1629 C CA . LYS C 1 32 ? -8.220 -6.411 44.978 1.00 79.80 16 LYS C CA 1
ATOM 1630 C C . LYS C 1 32 ? -8.351 -5.544 46.218 1.00 79.38 16 LYS C C 1
ATOM 1631 O O . LYS C 1 32 ? -8.432 -6.046 47.338 1.00 78.59 16 LYS C O 1
ATOM 1637 N N . LEU C 1 33 ? -8.350 -4.235 46.006 1.00 79.54 17 LEU C N 1
ATOM 1638 C CA . LEU C 1 33 ? -8.379 -3.284 47.106 1.00 80.88 17 LEU C CA 1
ATOM 1639 C C . LEU C 1 33 ? -9.595 -3.448 47.995 1.00 79.65 17 LEU C C 1
ATOM 1640 O O . LEU C 1 33 ? -9.493 -3.315 49.206 1.00 79.80 17 LEU C O 1
ATOM 1645 N N . PHE C 1 34 ? -10.744 -3.731 47.396 1.00 79.42 18 PHE C N 1
ATOM 1646 C CA . PHE C 1 34 ? -11.950 -3.962 48.181 1.00 78.17 18 PHE C CA 1
ATOM 1647 C C . PHE C 1 34 ? -11.806 -5.174 49.098 1.00 79.03 18 PHE C C 1
ATOM 1648 O O . PHE C 1 34 ? -12.362 -5.198 50.195 1.00 77.74 18 PHE C O 1
ATOM 1656 N N . ALA C 1 35 ? -11.069 -6.184 48.648 1.00 82.05 19 ALA C N 1
ATOM 1657 C CA . ALA C 1 35 ? -10.818 -7.371 49.476 1.00 84.31 19 ALA C CA 1
ATOM 1658 C C . ALA C 1 35 ? -10.269 -7.024 50.866 1.00 82.51 19 ALA C C 1
ATOM 1659 O O . ALA C 1 35 ? -10.621 -7.667 51.841 1.00 83.08 19 ALA C O 1
ATOM 1661 N N . GLU C 1 36 ? -9.443 -5.990 50.961 1.00 85.58 20 GLU C N 1
ATOM 1662 C CA . GLU C 1 36 ? -8.840 -5.626 52.247 1.00 86.68 20 GLU C CA 1
ATOM 1663 C C . GLU C 1 36 ? -9.643 -4.576 53.041 1.00 83.72 20 GLU C C 1
ATOM 1664 O O . GLU C 1 36 ? -9.227 -4.193 54.134 1.00 85.52 20 GLU C O 1
ATOM 1670 N N . THR C 1 37 ? -10.783 -4.120 52.513 1.00 79.31 21 THR C N 1
ATOM 1671 C CA . THR C 1 37 ? -11.617 -3.131 53.217 1.00 74.53 21 THR C CA 1
ATOM 1672 C C . THR C 1 37 ? -12.553 -3.795 54.218 1.00 70.02 21 THR C C 1
ATOM 1673 O O . THR C 1 37 ? -12.906 -4.963 54.068 1.00 69.00 21 THR C O 1
ATOM 1677 N N . ALA C 1 38 ? -12.967 -3.028 55.222 1.00 67.45 22 ALA C N 1
ATOM 1678 C CA . ALA C 1 38 ? -13.796 -3.537 56.311 1.00 65.26 22 ALA C CA 1
ATOM 1679 C C . ALA C 1 38 ? -15.263 -3.188 56.094 1.00 64.51 22 ALA C C 1
ATOM 1680 O O . ALA C 1 38 ? -15.580 -2.099 55.619 1.00 64.28 22 ALA C O 1
ATOM 1682 N N . THR C 1 39 ? -16.148 -4.117 56.455 1.00 63.96 23 THR C N 1
ATOM 1683 C CA . THR C 1 39 ? -17.593 -3.931 56.301 1.00 63.70 23 THR C CA 1
ATOM 1684 C C . THR C 1 39 ? -18.153 -3.152 57.481 1.00 65.13 23 THR C C 1
ATOM 1685 O O . THR C 1 39 ? -17.552 -3.138 58.558 1.00 65.23 23 THR C O 1
ATOM 1689 N N . LYS C 1 40 ? -19.306 -2.517 57.281 1.00 66.36 24 LYS C N 1
ATOM 1690 C CA . LYS C 1 40 ? -19.972 -1.779 58.358 1.00 68.05 24 LYS C CA 1
ATOM 1691 C C . LYS C 1 40 ? -20.382 -2.726 59.477 1.00 69.15 24 LYS C C 1
ATOM 1692 O O . LYS C 1 40 ? -20.267 -2.386 60.662 1.00 68.93 24 LYS C O 1
ATOM 1698 N N . ALA C 1 41 ? -20.862 -3.907 59.090 1.00 70.92 25 ALA C N 1
ATOM 1699 C CA . ALA C 1 41 ? -21.315 -4.924 60.038 1.00 74.64 25 ALA C CA 1
ATOM 1700 C C . ALA C 1 41 ? -20.218 -5.331 61.012 1.00 77.27 25 ALA C C 1
ATOM 1701 O O . ALA C 1 41 ? -20.400 -5.244 62.227 1.00 79.97 25 ALA C O 1
ATOM 1703 N N . GLU C 1 42 ? -19.079 -5.753 60.462 1.00 77.77 26 GLU C N 1
ATOM 1704 C CA . GLU C 1 42 ? -17.968 -6.296 61.250 1.00 76.03 26 GLU C CA 1
ATOM 1705 C C . GLU C 1 42 ? -17.194 -5.251 62.065 1.00 76.43 26 GLU C C 1
ATOM 1706 O O . GLU C 1 42 ? -16.640 -5.581 63.108 1.00 78.30 26 GLU C O 1
ATOM 1708 N N . THR C 1 43 ? -17.146 -4.005 61.606 1.00 77.81 27 THR C N 1
ATOM 1709 C CA . THR C 1 43 ? -16.399 -2.970 62.321 1.00 81.04 27 THR C CA 1
ATOM 1710 C C . THR C 1 43 ? -17.267 -2.192 63.283 1.00 83.33 27 THR C C 1
ATOM 1711 O O . THR C 1 43 ? -18.496 -2.186 63.169 1.00 86.14 27 THR C O 1
ATOM 1715 N N . ALA C 1 44 ? -16.602 -1.523 64.220 1.00 84.61 28 ALA C N 1
ATOM 1716 C CA . ALA C 1 44 ? -17.260 -0.799 65.295 1.00 85.77 28 ALA C CA 1
ATOM 1717 C C . ALA C 1 44 ? -17.090 0.698 65.094 1.00 86.41 28 ALA C C 1
ATOM 1718 O O . ALA C 1 44 ? -15.992 1.163 64.786 1.00 85.04 28 ALA C O 1
ATOM 1720 N N . THR C 1 45 ? -18.179 1.441 65.289 1.00 87.77 29 THR C N 1
ATOM 1721 C CA . THR C 1 45 ? -18.198 2.884 65.056 1.00 90.48 29 THR C CA 1
ATOM 1722 C C . THR C 1 45 ? -17.443 3.628 66.141 1.00 91.36 29 THR C C 1
ATOM 1723 O O . THR C 1 45 ? -17.258 3.107 67.237 1.00 93.58 29 THR C O 1
ATOM 1727 N N . LYS C 1 46 ? -17.021 4.851 65.837 1.00 94.08 30 LYS C N 1
ATOM 1728 C CA . LYS C 1 46 ? -16.370 5.709 66.834 1.00 96.45 30 LYS C CA 1
ATOM 1729 C C . LYS C 1 46 ? -17.312 6.037 67.992 1.00 97.88 30 LYS C C 1
ATOM 1730 O O . LYS C 1 46 ? -16.889 6.084 69.153 1.00 96.14 30 LYS C O 1
ATOM 1736 N N . ALA C 1 47 ? -18.586 6.245 67.663 1.00 100.49 31 ALA C N 1
ATOM 1737 C CA . ALA C 1 47 ? -19.601 6.632 68.643 1.00 103.61 31 ALA C CA 1
ATOM 1738 C C . ALA C 1 47 ? -19.868 5.550 69.689 1.00 103.87 31 ALA C C 1
ATOM 1739 O O . ALA C 1 47 ? -20.054 5.862 70.864 1.00 108.59 31 ALA C O 1
ATOM 1741 N N . GLU C 1 48 ? -19.880 4.288 69.263 1.00 100.88 32 GLU C N 1
ATOM 1742 C CA . GLU C 1 48 ? -20.213 3.172 70.148 1.00 98.65 32 GLU C CA 1
ATOM 1743 C C . GLU C 1 48 ? -19.010 2.483 70.811 1.00 97.00 32 GLU C C 1
ATOM 1744 O O . GLU C 1 48 ? -19.202 1.524 71.550 1.00 96.83 32 GLU C O 1
ATOM 1746 N N . THR C 1 49 ? -17.786 2.954 70.560 1.00 96.58 33 THR C N 1
ATOM 1747 C CA . THR C 1 49 ? -16.584 2.306 71.111 1.00 95.88 33 THR C CA 1
ATOM 1748 C C . THR C 1 49 ? -15.800 3.185 72.068 1.00 94.45 33 THR C C 1
ATOM 1749 O O . THR C 1 49 ? -15.669 4.391 71.863 1.00 94.37 33 THR C O 1
ATOM 1753 N N . ALA C 1 50 ? -15.243 2.543 73.089 1.00 92.73 34 ALA C N 1
ATOM 1754 C CA . ALA C 1 50 ? -14.447 3.216 74.101 1.00 92.67 34 ALA C CA 1
ATOM 1755 C C . ALA C 1 50 ? -12.991 3.284 73.664 1.00 92.95 34 ALA C C 1
ATOM 1756 O O . ALA C 1 50 ? -12.379 2.262 73.360 1.00 92.12 34 ALA C O 1
ATOM 1758 N N . THR C 1 51 ? -12.440 4.493 73.643 1.00 95.69 35 THR C N 1
ATOM 1759 C CA . THR C 1 51 ? -11.056 4.698 73.235 1.00 97.46 35 THR C CA 1
ATOM 1760 C C . THR C 1 51 ? -10.091 4.357 74.358 1.00 95.78 35 THR C C 1
ATOM 1761 O O . THR C 1 51 ? -10.496 4.148 75.501 1.00 93.75 35 THR C O 1
ATOM 1765 N N . LYS C 1 52 ? -8.809 4.300 74.020 1.00 96.48 36 LYS C N 1
ATOM 1766 C CA . LYS C 1 52 ? -7.769 4.097 75.019 1.00 98.43 36 LYS C CA 1
ATOM 1767 C C . LYS C 1 52 ? -7.685 5.294 75.973 1.00 101.65 36 LYS C C 1
ATOM 1768 O O . LYS C 1 52 ? -7.290 5.142 77.129 1.00 101.90 36 LYS C O 1
ATOM 1772 N N . LYS C 1 53 ? -8.072 6.474 75.488 1.00 104.25 37 LYS C N 1
ATOM 1773 C CA . LYS C 1 53 ? -8.208 7.655 76.343 1.00 104.71 37 LYS C CA 1
ATOM 1774 C C . LYS C 1 53 ? -9.236 7.409 77.446 1.00 104.25 37 LYS C C 1
ATOM 1775 O O . LYS C 1 53 ? -8.952 7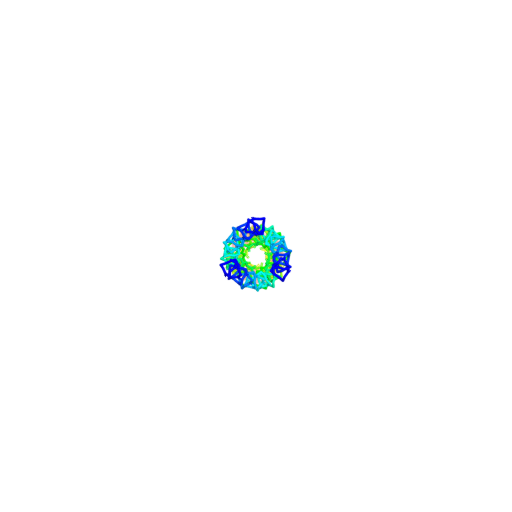.646 78.618 1.00 106.25 37 LYS C O 1
ATOM 1777 N N . ASP C 1 54 ? -10.413 6.908 77.068 1.00 103.03 38 ASP C N 1
ATOM 1778 C CA . ASP C 1 54 ? -11.502 6.630 78.023 1.00 100.28 38 ASP C CA 1
ATOM 1779 C C . ASP C 1 54 ? -11.107 5.648 79.131 1.00 96.39 38 ASP C C 1
ATOM 1780 O O . ASP C 1 54 ? -11.603 5.753 80.248 1.00 97.15 38 ASP C O 1
ATOM 1785 N N . ILE C 1 55 ? -10.221 4.702 78.823 1.00 93.82 39 ILE C N 1
ATOM 1786 C CA . ILE C 1 55 ? -9.796 3.694 79.801 1.00 93.76 39 ILE C CA 1
ATOM 1787 C C . ILE C 1 55 ? -8.408 3.988 80.386 1.00 96.22 39 ILE C C 1
ATOM 1788 O O . ILE C 1 55 ? -7.820 3.137 81.049 1.00 96.28 39 ILE C O 1
ATOM 1793 N N . ALA C 1 56 ? -7.884 5.185 80.137 1.00 99.22 40 ALA C N 1
ATOM 1794 C CA . ALA C 1 56 ? -6.599 5.595 80.699 1.00 99.40 40 ALA C CA 1
ATOM 1795 C C . ALA C 1 56 ? -6.662 5.575 82.221 1.00 98.50 40 ALA C C 1
ATOM 1796 O O . ALA C 1 56 ? -5.742 5.094 82.877 1.00 97.88 40 ALA C O 1
ATOM 1798 N N . GLY C 1 57 ? -7.760 6.092 82.769 1.00 100.05 41 GLY C N 1
ATOM 1799 C CA . GLY C 1 57 ? -8.007 6.065 84.209 1.00 102.26 41 GLY C CA 1
ATOM 1800 C C . GLY C 1 57 ? -8.923 4.926 84.621 1.00 103.22 41 GLY C C 1
ATOM 1801 O O . GLY C 1 57 ? -9.884 5.136 85.356 1.00 101.94 41 GLY C O 1
ATOM 1802 N N . MET C 1 58 ? -8.625 3.720 84.138 1.00 105.50 42 MET C N 1
ATOM 1803 C CA . MET C 1 58 ? -9.381 2.518 84.487 1.00 103.66 42 MET C CA 1
ATOM 1804 C C . MET C 1 58 ? -8.748 1.874 85.712 1.00 102.22 42 MET C C 1
ATOM 1805 O O . MET C 1 58 ? -7.520 1.787 85.809 1.00 105.65 42 MET C O 1
ATOM 1810 N N . ALA C 1 59 ? -9.580 1.410 86.638 1.00 96.48 43 ALA C N 1
ATOM 1811 C CA . ALA C 1 59 ? -9.077 0.683 87.798 1.00 93.61 43 ALA C CA 1
ATOM 1812 C C . ALA C 1 59 ? -8.961 -0.796 87.453 1.00 90.54 43 ALA C C 1
ATOM 1813 O O . ALA C 1 59 ? -9.855 -1.363 86.824 1.00 90.74 43 ALA C O 1
ATOM 1815 N N . THR C 1 60 ? -7.862 -1.419 87.865 1.00 87.92 44 THR C N 1
ATOM 1816 C CA . THR C 1 60 ? -7.651 -2.844 87.615 1.00 87.10 44 THR C CA 1
ATOM 1817 C C . THR C 1 60 ? -8.285 -3.676 88.723 1.00 85.64 44 THR C C 1
ATOM 1818 O O . THR C 1 60 ? -8.709 -3.139 89.743 1.00 85.38 44 THR C O 1
ATOM 1822 N N . LYS C 1 61 ? -8.325 -4.990 88.524 1.00 84.82 45 LYS C N 1
ATOM 1823 C CA . LYS C 1 61 ? -8.743 -5.915 89.573 1.00 86.04 45 LYS C CA 1
ATOM 1824 C C . LYS C 1 61 ? -7.621 -6.198 90.573 1.00 86.14 45 LYS C C 1
ATOM 1825 O O . LYS C 1 61 ? -7.874 -6.762 91.642 1.00 82.50 45 LYS C O 1
ATOM 1831 N N . HIS C 1 62 ? -6.391 -5.817 90.226 1.00 88.98 46 HIS C N 1
ATOM 1832 C CA . HIS C 1 62 ? -5.270 -5.918 91.158 1.00 91.74 46 HIS C CA 1
ATOM 1833 C C . HIS C 1 62 ? -5.202 -4.706 92.089 1.00 89.49 46 HIS C C 1
ATOM 1834 O O . HIS C 1 62 ? -4.816 -4.842 93.251 1.00 87.73 46 HIS C O 1
ATOM 1841 N N . ASP C 1 63 ? -5.544 -3.521 91.581 1.00 82.80 47 ASP C N 1
ATOM 1842 C CA . ASP C 1 63 ? -5.670 -2.339 92.438 1.00 81.65 47 ASP C CA 1
ATOM 1843 C C . ASP C 1 63 ? -6.632 -2.668 93.559 1.00 75.70 47 ASP C C 1
ATOM 1844 O O . ASP C 1 63 ? -6.339 -2.456 94.731 1.00 76.15 47 ASP C O 1
ATOM 1849 N N . ILE C 1 64 ? -7.783 -3.197 93.172 1.00 71.71 48 ILE C N 1
ATOM 1850 C CA . ILE C 1 64 ? -8.815 -3.584 94.116 1.00 69.67 48 ILE C CA 1
ATOM 1851 C C . ILE C 1 64 ? -8.340 -4.686 95.051 1.00 66.81 48 ILE C C 1
ATOM 1852 O O . ILE C 1 64 ? -8.616 -4.649 96.245 1.00 64.44 48 ILE C O 1
ATOM 1857 N N . ALA C 1 65 ? -7.625 -5.663 94.507 1.00 69.45 49 ALA C N 1
ATOM 1858 C CA . ALA C 1 65 ? -7.038 -6.721 95.319 1.00 67.56 49 ALA C CA 1
ATOM 1859 C C . ALA C 1 65 ? -6.079 -6.145 96.355 1.00 65.32 49 ALA C C 1
ATOM 1860 O O . ALA C 1 65 ? -6.088 -6.566 97.509 1.00 66.24 49 ALA C O 1
ATOM 1862 N N . GLN C 1 66 ? -5.261 -5.180 95.946 1.00 63.50 50 GLN C N 1
ATOM 1863 C CA . GLN C 1 66 ? -4.387 -4.482 96.885 1.00 63.29 50 GLN C CA 1
ATOM 1864 C C . GLN C 1 66 ? -5.155 -3.848 98.034 1.00 61.44 50 GLN C C 1
ATOM 1865 O O . GLN C 1 66 ? -4.728 -3.929 99.187 1.00 62.11 50 GLN C O 1
ATOM 1867 N N . LEU C 1 67 ? -6.267 -3.187 97.707 1.00 62.05 51 LEU C N 1
ATOM 1868 C CA . LEU C 1 67 ? -7.132 -2.561 98.713 1.00 59.97 51 LEU C CA 1
ATOM 1869 C C . LEU C 1 67 ? -7.796 -3.603 99.602 1.00 58.66 51 LEU C C 1
ATOM 1870 O O . LEU C 1 67 ? -7.848 -3.422 100.815 1.00 59.19 51 LEU C O 1
ATOM 1875 N N . ASP C 1 68 ? -8.294 -4.687 99.001 1.00 57.57 52 ASP C N 1
ATOM 1876 C CA . ASP C 1 68 ? -8.886 -5.791 99.762 1.00 56.98 52 ASP C CA 1
ATOM 1877 C C . ASP C 1 68 ? -7.908 -6.328 100.806 1.00 55.26 52 ASP C C 1
ATOM 1878 O O . ASP C 1 68 ? -8.275 -6.522 101.960 1.00 52.07 52 ASP C O 1
ATOM 1883 N N . LYS C 1 69 ? -6.670 -6.574 100.383 1.00 57.52 53 LYS C N 1
ATOM 1884 C CA . LYS C 1 69 ? -5.615 -7.022 101.295 1.00 58.53 53 LYS C CA 1
ATOM 1885 C C . LYS C 1 69 ? -5.515 -6.108 102.508 1.00 59.05 53 LYS C C 1
ATOM 1886 O O . LYS C 1 69 ? -5.618 -6.574 103.648 1.00 60.55 53 LYS C O 1
ATOM 1888 N N . ARG C 1 70 ? -5.380 -4.808 102.255 1.00 57.89 54 ARG C N 1
ATOM 1889 C CA . ARG C 1 70 ? -5.238 -3.819 103.322 1.00 57.14 54 ARG C CA 1
ATOM 1890 C C . ARG C 1 70 ? -6.469 -3.730 104.218 1.00 56.39 54 ARG C C 1
ATOM 1891 O O . ARG C 1 70 ? -6.367 -3.571 105.447 1.00 55.65 54 ARG C O 1
ATOM 1899 N N . MET C 1 71 ? -7.636 -3.799 103.589 1.00 56.72 55 MET C N 1
ATOM 1900 C CA . MET C 1 71 ? -8.885 -3.800 104.312 1.00 57.73 55 MET C CA 1
ATOM 1901 C C . MET C 1 71 ? -8.931 -4.970 105.290 1.00 54.03 55 MET C C 1
ATOM 1902 O O . MET C 1 71 ? -9.282 -4.791 106.455 1.00 50.52 55 MET C O 1
ATOM 1907 N N . LYS C 1 72 ? -8.586 -6.163 104.799 1.00 52.90 56 LYS C N 1
ATOM 1908 C CA . LYS C 1 72 ? -8.542 -7.374 105.615 1.00 51.10 56 LYS C CA 1
ATOM 1909 C C . LYS C 1 72 ? -7.609 -7.226 106.817 1.00 52.27 56 LYS C C 1
ATOM 1910 O O . LYS C 1 72 ? -7.972 -7.619 107.922 1.00 50.75 56 LYS C O 1
ATOM 1912 N N . GLN C 1 73 ? -6.423 -6.655 106.596 1.00 53.48 57 GLN C N 1
ATOM 1913 C CA . GLN C 1 73 ? -5.471 -6.404 107.686 1.00 56.01 57 GLN C CA 1
ATOM 1914 C C . GLN C 1 73 ? -6.065 -5.477 108.756 1.00 54.65 57 GLN C C 1
ATOM 1915 O O . GLN C 1 73 ? -6.038 -5.790 109.954 1.00 53.26 57 GLN C O 1
ATOM 1921 N N . LEU C 1 74 ? -6.678 -4.383 108.315 1.00 54.21 58 LEU C N 1
ATOM 1922 C CA . LEU C 1 74 ? -7.401 -3.499 109.228 1.00 51.23 58 LEU C CA 1
ATOM 1923 C C . LEU C 1 74 ? -8.537 -4.219 109.949 1.00 47.06 58 LEU C C 1
ATOM 1924 O O . LEU C 1 74 ? -8.708 -4.063 111.166 1.00 44.90 58 LEU C O 1
ATOM 1929 N N . GLU C 1 75 ? -9.318 -4.986 109.197 1.00 43.69 59 GLU C N 1
ATOM 1930 C CA . GLU C 1 75 ? -10.454 -5.705 109.775 1.00 43.55 59 GLU C CA 1
ATOM 1931 C C . GLU C 1 75 ? -9.998 -6.587 110.916 1.00 43.80 59 GLU C C 1
ATOM 1932 O O . GLU C 1 75 ? -10.658 -6.622 111.961 1.00 42.91 59 GLU C O 1
ATOM 1938 N N . TRP C 1 76 ? -8.874 -7.287 110.709 1.00 43.37 60 TRP C N 1
ATOM 1939 C CA . TRP C 1 76 ? -8.295 -8.143 111.752 1.00 43.57 60 TRP C CA 1
ATOM 1940 C C . TRP C 1 76 ? -7.865 -7.337 112.968 1.00 43.58 60 TRP C C 1
ATOM 1941 O O . TRP C 1 76 ? -8.216 -7.685 114.092 1.00 41.48 60 TRP C O 1
ATOM 1952 N N . LYS C 1 77 ? -7.150 -6.242 112.741 1.00 45.91 61 LYS C N 1
ATOM 1953 C CA . LYS C 1 77 ? -6.729 -5.382 113.841 1.00 48.36 61 LYS C CA 1
ATOM 1954 C C . LYS C 1 77 ? -7.912 -4.817 114.620 1.00 47.37 61 LYS C C 1
ATOM 1955 O O . LYS C 1 77 ? -7.887 -4.780 115.849 1.00 49.10 61 LYS C O 1
ATOM 1961 N N . VAL C 1 78 ? -8.947 -4.383 113.912 1.00 45.99 62 VAL C N 1
ATOM 1962 C CA . VAL C 1 78 ? -10.136 -3.854 114.586 1.00 46.24 62 VAL C CA 1
ATOM 1963 C C . VAL C 1 78 ? -10.842 -4.925 115.432 1.00 44.75 62 VAL C C 1
ATOM 1964 O O . VAL C 1 78 ? -11.259 -4.649 116.547 1.00 44.62 62 VAL C O 1
ATOM 1968 N N . GLU C 1 79 ? -10.958 -6.143 114.922 1.00 44.95 63 GLU C N 1
ATOM 1969 C CA . GLU C 1 79 ? -11.511 -7.228 115.729 1.00 47.10 63 GLU C CA 1
ATOM 1970 C C . GLU C 1 79 ? -10.696 -7.431 117.005 1.00 47.70 63 GLU C C 1
ATOM 1971 O O . GLU C 1 79 ? -11.258 -7.494 118.091 1.00 46.70 63 GLU C O 1
ATOM 1977 N N . GLU C 1 80 ? -9.371 -7.499 116.875 1.00 48.36 64 GLU C N 1
ATOM 1978 C CA . GLU C 1 80 ? -8.514 -7.723 118.029 1.00 49.32 64 GLU C CA 1
ATOM 1979 C C . GLU C 1 80 ? -8.750 -6.636 119.064 1.00 49.13 64 GLU C C 1
ATOM 1980 O O . GLU C 1 80 ? -8.856 -6.918 120.254 1.00 49.20 64 GLU C O 1
ATOM 1986 N N . LEU C 1 81 ? -8.846 -5.391 118.597 1.00 48.41 65 LEU C N 1
ATOM 1987 C CA . LEU C 1 81 ? -9.083 -4.253 119.480 1.00 47.89 65 LEU C CA 1
ATOM 1988 C C . LEU C 1 81 ? -10.416 -4.370 120.212 1.00 48.32 65 LEU C C 1
ATOM 1989 O O . LEU C 1 81 ? -10.504 -4.124 121.414 1.00 47.53 65 LEU C O 1
ATOM 1994 N N . LEU C 1 82 ? -11.456 -4.765 119.492 1.00 49.55 66 LEU C N 1
ATOM 1995 C CA . LEU C 1 82 ? -12.747 -4.994 120.129 1.00 50.05 66 LEU C CA 1
ATOM 1996 C C . LEU C 1 82 ? -12.602 -6.025 121.237 1.00 51.45 66 LEU C C 1
ATOM 1997 O O . LEU C 1 82 ? -13.127 -5.850 122.334 1.00 51.63 66 LEU C O 1
ATOM 2002 N N . SER C 1 83 ? -11.873 -7.095 120.948 1.00 51.96 67 SER C N 1
ATOM 2003 C CA . SER C 1 83 ? -11.635 -8.140 121.932 1.00 55.15 67 SER C CA 1
ATOM 2004 C C . SER C 1 83 ? -10.911 -7.557 123.146 1.00 54.02 67 SER C C 1
ATOM 2005 O O . SER C 1 83 ? -11.363 -7.716 124.273 1.00 55.04 67 SER C O 1
ATOM 2008 N N . LYS C 1 84 ? -9.806 -6.860 122.907 1.00 52.06 68 LYS C N 1
ATOM 2009 C CA . LYS C 1 84 ? -9.023 -6.271 123.988 1.00 52.65 68 LYS C CA 1
ATOM 2010 C C . LYS C 1 84 ? -9.843 -5.294 124.841 1.00 51.51 68 LYS C C 1
ATOM 2011 O O . LYS C 1 84 ? -9.742 -5.290 126.069 1.00 51.03 68 LYS C O 1
ATOM 2017 N N . VAL C 1 85 ? -10.656 -4.474 124.186 1.00 49.74 69 VAL C N 1
ATOM 2018 C CA . VAL C 1 85 ? -11.457 -3.478 124.883 1.00 49.59 69 VAL C CA 1
ATOM 2019 C C . VAL C 1 85 ? -12.552 -4.112 125.752 1.00 50.94 69 VAL C C 1
ATOM 2020 O O . VAL C 1 85 ? -12.698 -3.760 126.927 1.00 52.24 69 VAL C O 1
ATOM 2024 N N . TYR C 1 86 ? -13.294 -5.057 125.185 1.00 52.14 70 TYR C N 1
ATOM 2025 C CA . TYR C 1 86 ? -14.289 -5.819 125.941 1.00 55.78 70 TYR C CA 1
ATOM 2026 C C . TYR C 1 86 ? -13.708 -6.441 127.213 1.00 56.88 70 TYR C C 1
ATOM 2027 O O . TYR C 1 86 ? -14.334 -6.405 128.266 1.00 59.31 70 TYR C O 1
ATOM 2036 N N . HIS C 1 87 ? -12.517 -7.018 127.100 1.00 55.91 71 HIS C N 1
ATOM 2037 C CA . HIS C 1 87 ? -11.869 -7.660 128.229 1.00 59.73 71 HIS C CA 1
ATOM 2038 C C . HIS C 1 87 ? -11.536 -6.628 129.297 1.00 61.47 71 HIS C C 1
ATOM 2039 O O . HIS C 1 87 ? -11.749 -6.869 130.485 1.00 62.74 71 HIS C O 1
ATOM 2046 N N . LEU C 1 88 ? -11.013 -5.481 128.860 1.00 59.87 72 LEU C N 1
ATOM 2047 C CA . LEU C 1 88 ? -10.667 -4.389 129.757 1.00 55.91 72 LEU C CA 1
ATOM 2048 C C . LEU C 1 88 ? -11.889 -3.862 130.482 1.00 55.20 72 LEU C C 1
ATOM 2049 O O . LEU C 1 88 ? -11.822 -3.565 131.670 1.00 56.80 72 LEU C O 1
ATOM 2054 N N . GLU C 1 89 ? -13.001 -3.723 129.768 1.00 54.19 73 GLU C N 1
ATOM 2055 C CA . GLU C 1 89 ? -14.249 -3.283 130.401 1.00 56.16 73 GLU C CA 1
ATOM 2056 C C . GLU C 1 89 ? -14.653 -4.208 131.551 1.00 56.51 73 GLU C C 1
ATOM 2057 O O . GLU C 1 89 ? -15.022 -3.740 132.620 1.00 57.00 73 GLU C O 1
ATOM 2063 N N . ASN C 1 90 ? -14.557 -5.514 131.340 1.00 55.84 74 ASN C N 1
ATOM 2064 C CA . ASN C 1 90 ? -14.851 -6.459 132.405 1.00 58.79 74 ASN C CA 1
ATOM 2065 C C . ASN C 1 90 ? -13.843 -6.333 133.547 1.00 60.11 74 ASN C C 1
ATOM 2066 O O . ASN C 1 90 ? -14.220 -6.316 134.715 1.00 62.23 74 ASN C O 1
ATOM 2071 N N . GLU C 1 91 ? -12.567 -6.216 133.200 1.00 59.43 75 GLU C N 1
ATOM 2072 C CA . GLU C 1 91 ? -11.509 -6.106 134.196 1.00 59.88 75 GLU C CA 1
ATOM 2073 C C . GLU C 1 91 ? -11.707 -4.865 135.081 1.00 60.06 75 GLU C C 1
ATOM 2074 O O . GLU C 1 91 ? -11.624 -4.944 136.307 1.00 61.42 75 GLU C O 1
ATOM 2076 N N . VAL C 1 92 ? -12.005 -3.736 134.455 1.00 60.49 76 VAL C N 1
ATOM 2077 C CA . VAL C 1 92 ? -12.298 -2.494 135.178 1.00 63.94 76 VAL C CA 1
ATOM 2078 C C . VAL C 1 92 ? -13.591 -2.606 136.011 1.00 68.94 76 VAL C C 1
ATOM 2079 O O . VAL C 1 92 ? -13.625 -2.171 137.167 1.00 75.38 76 VAL C O 1
ATOM 2083 N N . ALA C 1 93 ? -14.649 -3.165 135.422 1.00 68.77 77 ALA C N 1
ATOM 2084 C CA . ALA C 1 93 ? -15.894 -3.421 136.152 1.00 70.00 77 ALA C CA 1
ATOM 2085 C C . ALA C 1 93 ? -15.605 -4.244 137.401 1.00 72.41 77 ALA C C 1
ATOM 2086 O O . ALA C 1 93 ? -16.037 -3.895 138.498 1.00 75.16 77 ALA C O 1
ATOM 2088 N N . ARG C 1 94 ? -14.849 -5.324 137.227 1.00 72.24 78 ARG C N 1
ATOM 2089 C CA . ARG C 1 94 ? -14.464 -6.188 138.334 1.00 74.34 78 ARG C CA 1
ATOM 2090 C C . ARG C 1 94 ? -13.737 -5.396 139.414 1.00 76.22 78 ARG C C 1
ATOM 2091 O O . ARG C 1 94 ? -13.987 -5.586 140.601 1.00 77.73 78 ARG C O 1
ATOM 2095 N N . LEU C 1 95 ? -12.849 -4.500 138.999 1.00 78.32 79 LEU C N 1
ATOM 2096 C CA . LEU C 1 95 ? -12.123 -3.643 139.945 1.00 82.16 79 LEU C CA 1
ATOM 2097 C C . LEU C 1 95 ? -13.040 -2.716 140.742 1.00 87.25 79 LEU C C 1
ATOM 2098 O O . LEU C 1 95 ? -12.788 -2.467 141.920 1.00 92.87 79 LEU C O 1
ATOM 2103 N N . LYS C 1 96 ? -14.089 -2.205 140.101 1.00 90.12 80 LYS C N 1
ATOM 2104 C CA . LYS C 1 96 ? -15.039 -1.296 140.756 1.00 95.06 80 LYS C CA 1
ATOM 2105 C C . LYS C 1 96 ? -15.941 -1.970 141.796 1.00 101.77 80 LYS C C 1
ATOM 2106 O O . LYS C 1 96 ? -16.378 -1.315 142.741 1.00 104.60 80 LYS C O 1
ATOM 2112 N N . LYS C 1 97 ? -16.237 -3.256 141.601 1.00 106.86 81 LYS C N 1
ATOM 2113 C CA . LYS C 1 97 ? -17.142 -4.007 142.481 1.00 110.76 81 LYS C CA 1
ATOM 2114 C C . LYS C 1 97 ? -16.391 -4.560 143.695 1.00 114.47 81 LYS C C 1
ATOM 2115 O O . LYS C 1 97 ? -16.814 -4.360 144.837 1.00 116.58 81 LYS C O 1
ATOM 2121 N N . LEU C 1 98 ? -15.281 -5.257 143.431 1.00 115.26 82 LEU C N 1
ATOM 2122 C CA . LEU C 1 98 ? -14.409 -5.805 144.476 1.00 115.13 82 LEU C CA 1
ATOM 2123 C C . LEU C 1 98 ? -12.981 -5.314 144.269 1.00 110.62 82 LEU C C 1
ATOM 2124 O O . LEU C 1 98 ? -12.717 -4.115 144.320 1.00 106.83 82 LEU C O 1
#

Solvent-accessible surface area: 16515 Å² total; per-residue (Å²): 132,76,137,15,92,90,77,5,121,51,0,74,79,88,3,143,103,4,56,74,22,4,56,113,0,90,64,39,35,80,113,14,7,38,125,81,106,4,5,58,87,99,50,7,0,45,111,80,71,18,83,35,24,0,45,96,147,39,23,36,52,4,35,151,74,0,110,106,6,58,188,77,1,86,90,1,23,71,61,0,117,108,3,57,102,36,6,48,64,58,142,210,121,73,124,2,31,100,70,0,122,50,1,50,77,85,2,139,100,4,52,58,19,4,56,124,3,94,62,52,7,73,92,6,1,43,56,81,82,4,6,34,118,78,108,3,0,44,51,80,64,22,82,33,25,0,45,103,120,32,22,49,81,5,61,120,48,0,46,82,3,55,146,45,5,116,74,1,64,74,61,0,143,109,5,50,73,21,5,56,191,58,128,124,102,147,85,25,50,84,27,0,52,51,1,47,72,91,1,137,109,5,50,76,20,6,45,104,0,101,154,36,36,72,78,8,4,48,100,86,54,7,6,48,121,81,50,3,0,46,68,81,70,19,83,35,24,0,40,99,151,37,22,52,56,5,63,53,64,0,34,125,6,50,192,86,0,78,99,1,43,73,50,1,142,126,6,52,75,17,5,52,113,46,126,176,190

Radius of gyration: 40.32 Å; Cα contacts (8 Å, |Δi|>4): 265; chains: 3; bounding box: 25×18×137 Å

B-factor: mean 76.09, std 18.81, range [40.98, 133.46]